Protein AF-A0A830HPV5-F1 (afdb_monomer)

Mean predicted aligned error: 7.39 Å

Nearest PDB structures (foldseek):
  6tci-assembly1_A  TM=8.981E-01  e=1.455E-03  Bacillus cereus ATCC 14579
  4c2c-assembly1_A  TM=7.810E-01  e=5.444E-02  Bacillus subtilis subsp. subtilis str. 168
  4c2h-assembly1_B  TM=7.575E-01  e=6.107E-02  Bacillus subtilis subsp. subtilis str. 168
  3bkv-assembly1_A  TM=5.688E-01  e=6.872E-03  Phikzvirus phiKZ
  4c2g-assembly1_A-2  TM=7.617E-01  e=1.218E-01  Bacillus subtilis subsp. subtilis str. 168

pLDDT: mean 85.54, std 17.36, range [32.53, 98.56]

Foldseek 3Di:
DDPPPPPDPPPAQQPVLLAADDQAKDDAAQFFLNQLSLQVVLVVVVLADDHRQRHCHPSQLSSQLVVCVVLVHPPSRSICHQSNQQSSCVSNVHDHHDPPDRLDPPDPPVQDWDKDWAWDADPNFIFIGIDTDRDLLCQLVRQLNRLRHGQGVNLCVVQPPPDVCSSVSSSVSSVCSSVRSCVRSVVSPD

Structure (mmCIF, N/CA/C/O backbone):
data_AF-A0A830HPV5-F1
#
_entry.id   AF-A0A830HPV5-F1
#
loop_
_atom_site.group_PDB
_atom_site.id
_atom_site.type_symbol
_atom_site.label_atom_id
_atom_site.label_alt_id
_atom_site.label_comp_id
_atom_site.label_asym_id
_atom_site.label_entity_id
_atom_site.label_seq_id
_atom_site.pdbx_PDB_ins_code
_atom_site.Cartn_x
_atom_site.Cartn_y
_atom_site.Cartn_z
_atom_site.occupancy
_atom_site.B_iso_or_equiv
_atom_site.auth_seq_id
_atom_site.auth_comp_id
_atom_site.auth_asym_id
_atom_site.auth_atom_id
_atom_site.pdbx_PDB_model_num
ATOM 1 N N . MET A 1 1 ? -46.091 -8.076 0.796 1.00 39.94 1 MET A N 1
ATOM 2 C CA . MET A 1 1 ? -45.187 -7.014 1.300 1.00 39.94 1 MET A CA 1
ATOM 3 C C . MET A 1 1 ? -43.925 -7.686 1.808 1.00 39.94 1 MET A C 1
ATOM 5 O O . MET A 1 1 ? -43.802 -7.953 2.998 1.00 39.94 1 MET A O 1
ATOM 9 N N . ASP A 1 2 ? -43.003 -7.997 0.908 1.00 32.53 2 ASP A N 1
ATOM 10 C CA . ASP A 1 2 ? -41.829 -8.796 1.243 1.00 32.53 2 ASP A CA 1
ATOM 11 C C . ASP A 1 2 ? -40.671 -7.868 1.596 1.00 32.53 2 ASP A C 1
ATOM 13 O O . ASP A 1 2 ? -40.025 -7.259 0.742 1.00 32.53 2 ASP A O 1
ATOM 17 N N . LYS A 1 3 ? -40.451 -7.702 2.904 1.00 38.91 3 LYS A N 1
ATOM 18 C CA . LYS A 1 3 ? -39.291 -6.992 3.441 1.00 38.91 3 LYS A CA 1
ATOM 19 C C . LYS A 1 3 ? -38.038 -7.794 3.094 1.00 38.91 3 LYS A C 1
ATOM 21 O O . LYS A 1 3 ? -37.673 -8.726 3.804 1.00 38.91 3 LYS A O 1
ATOM 26 N N . VAL A 1 4 ? -37.350 -7.394 2.028 1.00 40.97 4 VAL A N 1
ATOM 27 C CA . VAL A 1 4 ? -35.968 -7.810 1.773 1.00 40.97 4 VAL A CA 1
ATOM 28 C C . VAL A 1 4 ? -35.101 -7.229 2.890 1.00 40.97 4 VAL A C 1
ATOM 30 O O . VAL A 1 4 ? -34.650 -6.084 2.832 1.00 40.97 4 VAL A O 1
ATOM 33 N N . VAL A 1 5 ? -34.886 -8.018 3.942 1.00 40.69 5 VAL A N 1
ATOM 34 C CA . VAL A 1 5 ? -33.854 -7.759 4.945 1.00 40.69 5 VAL A CA 1
ATOM 35 C C . VAL A 1 5 ? -32.513 -7.856 4.223 1.00 40.69 5 VAL A C 1
ATOM 37 O O . VAL A 1 5 ? -32.002 -8.943 3.960 1.00 40.69 5 VAL A O 1
ATOM 40 N N . ARG A 1 6 ? -31.941 -6.701 3.867 1.00 40.88 6 ARG A N 1
ATOM 41 C CA . ARG A 1 6 ? -30.546 -6.600 3.432 1.00 40.88 6 ARG A CA 1
ATOM 42 C C . ARG A 1 6 ? -29.673 -7.017 4.612 1.00 40.88 6 ARG A C 1
ATOM 44 O O . ARG A 1 6 ? -29.384 -6.210 5.492 1.00 40.88 6 ARG A O 1
ATOM 51 N N . ARG A 1 7 ? -29.303 -8.300 4.658 1.00 40.47 7 ARG A N 1
ATOM 52 C CA . ARG A 1 7 ? -28.302 -8.826 5.589 1.00 40.47 7 ARG A CA 1
ATOM 53 C C . ARG A 1 7 ? -27.042 -7.977 5.441 1.00 40.47 7 ARG A C 1
ATOM 55 O O . ARG A 1 7 ? -26.430 -7.956 4.378 1.00 40.47 7 ARG A O 1
ATOM 62 N N . SER A 1 8 ? -26.704 -7.261 6.511 1.00 42.53 8 SER A N 1
ATOM 63 C CA . SER A 1 8 ? -25.406 -6.627 6.708 1.00 42.53 8 SER A CA 1
ATOM 64 C C . SER A 1 8 ? -24.329 -7.652 6.374 1.00 42.53 8 SER A C 1
ATOM 66 O O . SER A 1 8 ? -24.223 -8.678 7.048 1.00 42.53 8 SER A O 1
ATOM 68 N N . SER A 1 9 ? -23.592 -7.421 5.288 1.00 45.25 9 SER A N 1
ATOM 69 C CA . SER A 1 9 ? -22.416 -8.201 4.934 1.00 45.25 9 SER A CA 1
ATOM 70 C C . SER A 1 9 ? -21.497 -8.175 6.148 1.00 45.25 9 SER A C 1
ATOM 72 O O . SER A 1 9 ? -20.948 -7.121 6.476 1.00 45.25 9 SER A O 1
ATOM 74 N N . SER A 1 10 ? -21.375 -9.301 6.855 1.00 44.06 10 SER A N 1
ATOM 75 C CA . SER A 1 10 ? -20.402 -9.439 7.929 1.00 44.06 10 SER A CA 1
ATOM 76 C C . SER A 1 10 ? -19.047 -9.126 7.314 1.00 44.06 10 SER A C 1
ATOM 78 O O . SER A 1 10 ? -18.541 -9.894 6.491 1.00 44.06 10 SER A O 1
ATOM 80 N N . ARG A 1 11 ? -18.497 -7.957 7.636 1.00 58.59 11 ARG A N 1
ATOM 81 C CA . ARG A 1 11 ? -17.151 -7.576 7.230 1.00 58.59 11 ARG A CA 1
ATOM 82 C C . ARG A 1 11 ? -16.234 -8.497 8.006 1.00 58.59 11 ARG A C 1
ATOM 84 O O . ARG A 1 11 ? -15.900 -8.213 9.151 1.00 58.59 11 ARG A O 1
ATOM 91 N N . ARG A 1 12 ? -15.938 -9.662 7.430 1.00 52.09 12 ARG A N 1
ATOM 92 C CA . ARG A 1 12 ? -14.928 -10.543 7.988 1.00 52.09 12 ARG A CA 1
ATOM 93 C C . ARG A 1 12 ? -13.649 -9.704 8.011 1.00 52.09 12 ARG A C 1
ATOM 95 O O . ARG A 1 12 ? -13.310 -9.151 6.958 1.00 52.09 12 ARG A O 1
ATOM 102 N N . PRO A 1 13 ? -13.001 -9.532 9.173 1.00 56.81 13 PRO A N 1
ATOM 103 C CA . PRO A 1 13 ? -11.687 -8.914 9.190 1.00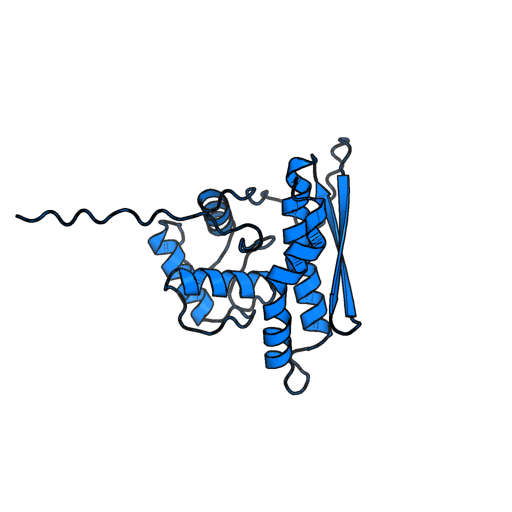 56.81 13 PRO A CA 1
ATOM 104 C C . PRO A 1 13 ? -10.784 -9.679 8.207 1.00 56.81 13 PRO A C 1
ATOM 106 O O . PRO A 1 13 ? -11.006 -10.880 7.998 1.00 56.81 13 PRO A O 1
ATOM 109 N N . PRO A 1 14 ? -9.842 -8.995 7.536 1.00 62.75 14 PRO A N 1
ATOM 110 C CA . PRO A 1 14 ? -8.897 -9.646 6.639 1.00 62.75 14 PRO A CA 1
ATOM 111 C C . PRO A 1 14 ? -8.253 -10.822 7.369 1.00 62.75 14 PRO A C 1
ATOM 113 O O . PRO A 1 14 ? -7.970 -10.716 8.566 1.00 62.75 14 PRO A O 1
ATOM 116 N N . ALA A 1 15 ? -8.064 -11.943 6.670 1.00 62.03 15 ALA A N 1
ATOM 117 C CA . ALA A 1 15 ? -7.340 -13.058 7.262 1.00 62.03 15 ALA A CA 1
ATOM 118 C C . ALA A 1 15 ? -5.921 -12.604 7.640 1.00 62.03 15 ALA A C 1
ATOM 120 O O . ALA A 1 15 ? -5.405 -11.610 7.115 1.00 62.03 15 ALA A O 1
ATOM 121 N N . ASP A 1 16 ? -5.285 -13.321 8.561 1.00 56.81 16 ASP A N 1
ATOM 122 C CA . ASP A 1 16 ? -3.909 -13.036 8.945 1.00 56.81 16 ASP A CA 1
ATOM 123 C C . ASP A 1 16 ? -2.986 -12.976 7.718 1.00 56.81 16 ASP A C 1
ATOM 125 O O . ASP A 1 16 ? -2.948 -13.893 6.905 1.00 56.81 16 ASP A O 1
ATOM 129 N N . GLY A 1 17 ? -2.276 -11.854 7.558 1.00 60.09 17 GLY A N 1
ATOM 130 C CA . GLY A 1 17 ? -1.429 -11.575 6.390 1.00 60.09 17 GLY A CA 1
ATOM 131 C C . GLY A 1 17 ? -2.122 -10.867 5.213 1.00 60.09 17 GLY A C 1
ATOM 132 O O . GLY A 1 17 ? -1.434 -10.342 4.343 1.00 60.09 17 GLY A O 1
ATOM 133 N N . GLU A 1 18 ? -3.455 -10.758 5.189 1.00 72.25 18 GLU A N 1
ATOM 134 C CA . GLU A 1 18 ? -4.202 -10.020 4.147 1.00 72.25 18 GLU A CA 1
ATOM 135 C C . GLU A 1 18 ? -4.478 -8.548 4.503 1.00 72.25 18 GLU A C 1
ATOM 137 O O . GLU A 1 18 ? -5.039 -7.791 3.696 1.00 72.25 18 GLU A O 1
ATOM 142 N N . ALA A 1 19 ? -4.148 -8.154 5.734 1.00 83.94 19 ALA A N 1
ATOM 143 C CA . ALA A 1 19 ? -4.320 -6.798 6.228 1.00 83.94 19 ALA A CA 1
ATOM 144 C C . ALA A 1 19 ? -3.317 -5.842 5.573 1.00 83.94 19 ALA A C 1
ATOM 146 O O . ALA A 1 19 ? -2.133 -6.151 5.460 1.00 83.94 19 ALA A O 1
ATOM 147 N N . CYS A 1 20 ? -3.791 -4.657 5.188 1.00 90.62 20 CYS A N 1
ATOM 148 C CA . CYS A 1 20 ? -2.928 -3.585 4.708 1.00 90.62 20 CYS A CA 1
ATOM 149 C C . CYS A 1 20 ? -2.444 -2.733 5.872 1.00 90.62 20 CYS A C 1
ATOM 151 O O . CYS A 1 20 ? -3.228 -2.354 6.745 1.00 90.62 20 CYS A O 1
ATOM 153 N N . TYR A 1 21 ? -1.169 -2.370 5.842 1.00 90.38 21 TYR A N 1
ATOM 154 C CA . TYR A 1 21 ? -0.571 -1.469 6.815 1.00 90.38 21 TYR A CA 1
ATOM 155 C C . TYR A 1 21 ? -0.363 -0.111 6.152 1.00 90.38 21 TYR A C 1
ATOM 157 O O . TYR A 1 21 ? 0.209 -0.010 5.070 1.00 90.38 21 TYR A O 1
ATOM 165 N N . PHE A 1 22 ? -0.852 0.954 6.778 1.00 93.12 22 PHE A N 1
ATOM 166 C CA . PHE A 1 22 ? -0.740 2.307 6.236 1.00 93.12 22 PHE A CA 1
ATOM 167 C C . PHE A 1 22 ? 0.097 3.148 7.200 1.00 93.12 22 PHE A C 1
ATOM 169 O O . PHE A 1 22 ? -0.487 3.806 8.064 1.00 93.12 22 PHE A O 1
ATOM 176 N N . PRO A 1 23 ? 1.442 3.115 7.105 1.00 88.75 23 PRO A N 1
ATOM 177 C CA . PRO A 1 23 ? 2.326 3.868 8.002 1.00 88.75 23 PRO A CA 1
ATOM 178 C C . PRO A 1 23 ? 2.318 5.376 7.717 1.00 88.75 23 PRO A C 1
ATOM 180 O O . PRO A 1 23 ? 2.595 6.186 8.602 1.00 88.75 23 PRO A O 1
ATOM 183 N N . ARG A 1 24 ? 1.943 5.767 6.498 1.00 92.44 24 ARG A N 1
ATOM 184 C CA . ARG A 1 24 ? 1.929 7.145 6.001 1.00 92.44 24 ARG A CA 1
ATOM 185 C C . ARG A 1 24 ? 0.602 7.472 5.326 1.00 92.44 24 ARG A C 1
ATOM 187 O O . ARG A 1 24 ? -0.193 6.578 5.037 1.00 92.44 24 ARG A O 1
ATOM 194 N N . ASP A 1 25 ? 0.397 8.752 5.057 1.00 95.31 25 ASP A N 1
ATOM 195 C CA . ASP A 1 25 ? -0.729 9.207 4.253 1.00 95.31 25 ASP A CA 1
ATOM 196 C C . ASP A 1 25 ? -0.475 8.903 2.772 1.00 95.31 25 ASP A C 1
ATOM 198 O O . ASP A 1 25 ? 0.656 9.016 2.291 1.00 95.31 25 ASP A O 1
ATOM 202 N N . LEU A 1 26 ? -1.529 8.499 2.058 1.00 97.81 26 LEU A N 1
ATOM 203 C CA . LEU A 1 26 ? -1.464 8.194 0.628 1.00 97.81 26 LEU A CA 1
ATOM 204 C C . LEU A 1 26 ? -2.363 9.141 -0.157 1.00 97.81 26 LEU A C 1
ATOM 206 O O . LEU A 1 26 ? -3.548 9.294 0.140 1.00 97.81 26 LEU A O 1
ATOM 210 N N . SER A 1 27 ? -1.791 9.743 -1.187 1.00 98.06 27 SER A N 1
ATOM 211 C CA . SER A 1 27 ? -2.461 10.617 -2.142 1.00 98.06 27 SER A CA 1
ATOM 212 C C . SER A 1 27 ? -1.902 10.359 -3.540 1.00 98.06 27 SER A C 1
ATOM 214 O O . SER A 1 27 ? -0.993 9.541 -3.726 1.00 98.06 27 SER A O 1
ATOM 216 N N . ARG A 1 28 ? -2.456 11.046 -4.541 1.00 97.88 28 ARG A N 1
ATOM 217 C CA . ARG A 1 28 ? -2.000 10.951 -5.927 1.00 97.88 28 ARG A CA 1
ATOM 218 C C . ARG A 1 28 ? -0.479 11.131 -6.040 1.00 97.88 28 ARG A C 1
ATOM 220 O O . ARG A 1 28 ? 0.088 12.064 -5.482 1.00 97.88 28 ARG A O 1
ATOM 227 N N . GLY A 1 29 ? 0.165 10.237 -6.785 1.00 96.69 29 GLY A N 1
ATOM 228 C CA . GLY A 1 29 ? 1.619 10.191 -6.957 1.00 96.69 29 GLY A CA 1
ATOM 229 C C . GLY A 1 29 ? 2.344 9.287 -5.959 1.00 96.69 29 GLY A C 1
ATOM 230 O O . GLY A 1 29 ? 3.489 8.921 -6.213 1.00 96.69 29 GLY A O 1
ATOM 231 N N . ALA A 1 30 ? 1.695 8.864 -4.867 1.00 96.62 30 ALA A N 1
ATOM 232 C CA . ALA A 1 30 ? 2.271 7.868 -3.970 1.00 96.62 30 ALA A CA 1
ATOM 233 C C . ALA A 1 30 ? 2.508 6.538 -4.703 1.00 96.62 30 ALA A C 1
ATOM 235 O O . ALA A 1 30 ? 1.706 6.120 -5.539 1.00 96.62 30 ALA A O 1
ATOM 236 N N . PHE A 1 31 ? 3.583 5.844 -4.347 1.00 94.12 31 PHE A N 1
ATOM 237 C CA . PHE A 1 31 ? 3.872 4.498 -4.828 1.00 94.12 31 PHE A CA 1
ATOM 238 C C . PHE A 1 31 ? 4.388 3.620 -3.686 1.00 94.12 31 PHE A C 1
ATOM 240 O O . PHE A 1 31 ? 4.899 4.156 -2.700 1.00 94.12 31 PHE A O 1
ATOM 247 N N . GLY A 1 32 ? 4.218 2.304 -3.792 1.00 94.00 32 GLY A N 1
ATOM 248 C CA . GLY A 1 32 ? 4.703 1.342 -2.803 1.00 94.00 32 GLY A CA 1
ATOM 249 C C . GLY A 1 32 ? 3.758 0.168 -2.537 1.00 94.00 32 GLY A C 1
ATOM 250 O O . GLY A 1 32 ? 2.635 0.095 -3.045 1.00 94.00 32 GLY A O 1
ATOM 251 N N . GLY A 1 33 ? 4.205 -0.743 -1.674 1.00 93.88 33 GLY A N 1
ATOM 252 C CA . GLY A 1 33 ? 3.438 -1.901 -1.210 1.00 93.88 33 GLY A CA 1
ATOM 253 C C . GLY A 1 33 ? 2.179 -1.523 -0.423 1.00 93.88 33 GLY A C 1
ATOM 254 O O . GLY A 1 33 ? 1.170 -2.220 -0.512 1.00 93.88 33 GLY A O 1
ATOM 255 N N . ASP A 1 34 ? 2.187 -0.382 0.275 1.00 95.19 34 ASP A N 1
ATOM 256 C CA . ASP A 1 34 ? 1.000 0.178 0.937 1.00 95.19 34 ASP A CA 1
ATOM 257 C C . ASP A 1 34 ? -0.082 0.583 -0.076 1.00 95.19 34 ASP A C 1
ATOM 259 O O . ASP A 1 34 ? -1.256 0.244 0.090 1.00 95.19 34 ASP A O 1
ATOM 263 N N . VAL A 1 35 ? 0.312 1.226 -1.177 1.00 97.00 35 VAL A N 1
ATOM 264 C CA . VAL A 1 35 ? -0.578 1.552 -2.299 1.00 97.00 35 VAL A CA 1
ATOM 265 C C . VAL A 1 35 ? -1.080 0.284 -2.990 1.00 97.00 35 VAL A C 1
ATOM 267 O O . VAL A 1 35 ? -2.273 0.174 -3.276 1.00 97.00 35 VAL A O 1
ATOM 270 N N . PHE A 1 36 ? -0.204 -0.691 -3.237 1.00 95.81 36 PHE A N 1
ATOM 271 C CA . PHE A 1 36 ? -0.582 -1.965 -3.856 1.00 95.81 36 PHE A CA 1
ATOM 272 C C . PHE A 1 36 ? -1.622 -2.713 -3.015 1.00 95.81 36 PHE A C 1
ATOM 274 O O . PHE A 1 36 ? -2.653 -3.157 -3.533 1.00 95.81 36 PHE A O 1
ATOM 281 N N . CYS A 1 37 ? -1.411 -2.773 -1.698 1.00 95.38 37 CYS A N 1
ATOM 282 C CA . CYS A 1 37 ? -2.369 -3.378 -0.784 1.00 95.38 37 CYS A CA 1
ATOM 283 C C . CYS A 1 37 ? -3.692 -2.597 -0.748 1.00 95.38 37 CYS A C 1
ATOM 285 O O . CYS A 1 37 ? -4.767 -3.199 -0.855 1.00 95.38 37 CYS A O 1
ATOM 287 N N . LEU A 1 38 ? -3.640 -1.258 -0.687 1.00 96.44 38 LEU A N 1
ATOM 288 C CA . LEU A 1 38 ? -4.832 -0.406 -0.765 1.00 96.44 38 LEU A CA 1
ATOM 289 C C . LEU A 1 38 ? -5.649 -0.706 -2.028 1.00 96.44 38 LEU A C 1
ATOM 291 O O . LEU A 1 38 ? -6.867 -0.854 -1.953 1.00 96.44 38 LEU A O 1
ATOM 295 N N . GLN A 1 39 ? -5.002 -0.833 -3.184 1.00 97.25 39 GLN A N 1
ATOM 296 C CA . GLN A 1 39 ? -5.676 -1.134 -4.447 1.00 97.25 39 GLN A CA 1
ATOM 297 C C . GLN A 1 39 ? -6.341 -2.514 -4.431 1.00 97.25 39 GLN A C 1
ATOM 299 O O . GLN A 1 39 ? -7.485 -2.642 -4.874 1.00 97.25 39 GLN A O 1
ATOM 304 N N . HIS A 1 40 ? -5.684 -3.533 -3.868 1.00 95.00 40 HIS A N 1
ATOM 305 C CA . HIS A 1 40 ? -6.308 -4.840 -3.642 1.00 95.00 40 HIS A CA 1
ATOM 306 C C . HIS A 1 40 ? -7.549 -4.730 -2.751 1.00 95.00 40 HIS A C 1
ATOM 308 O O . HIS A 1 40 ? -8.603 -5.275 -3.088 1.00 95.00 40 HIS A O 1
ATOM 314 N N . PHE A 1 41 ? -7.450 -3.995 -1.642 1.00 94.56 41 PHE A N 1
ATOM 315 C CA . PHE A 1 41 ? -8.579 -3.740 -0.755 1.00 94.56 41 PHE A CA 1
ATOM 316 C C . PHE A 1 41 ? -9.731 -3.039 -1.492 1.00 94.56 41 PHE A C 1
ATOM 318 O O . PHE A 1 41 ? -10.855 -3.542 -1.486 1.00 94.56 41 PHE A O 1
ATOM 325 N N . LEU A 1 42 ? -9.466 -1.931 -2.186 1.00 95.62 42 LEU A N 1
ATOM 326 C CA . LEU A 1 42 ? -10.476 -1.166 -2.923 1.00 95.62 42 LEU A CA 1
ATOM 327 C C . LEU A 1 42 ? -11.131 -1.994 -4.033 1.00 95.62 42 LEU A C 1
ATOM 329 O O . LEU A 1 42 ? -12.334 -1.859 -4.272 1.00 95.62 42 LEU A O 1
ATOM 333 N N . LYS A 1 43 ? -10.375 -2.883 -4.683 1.00 95.00 43 LYS A N 1
ATOM 334 C CA . LYS A 1 43 ? -10.911 -3.828 -5.666 1.00 95.00 43 LYS A CA 1
ATOM 335 C C . LYS A 1 43 ? -11.882 -4.816 -5.025 1.00 95.00 43 LYS A C 1
ATOM 337 O O . LYS A 1 43 ? -12.994 -4.971 -5.524 1.00 95.00 43 LYS A O 1
ATOM 342 N N . ARG A 1 44 ? -11.528 -5.404 -3.874 1.00 92.19 44 ARG A N 1
ATOM 343 C CA . ARG A 1 44 ? -12.437 -6.277 -3.100 1.00 92.19 44 ARG A CA 1
ATOM 344 C C . ARG A 1 44 ? -13.699 -5.545 -2.633 1.00 92.19 44 ARG A C 1
ATOM 346 O O . ARG A 1 44 ? -14.764 -6.147 -2.582 1.00 92.19 44 ARG A O 1
ATOM 353 N N . GLN A 1 45 ? -13.602 -4.247 -2.344 1.00 90.69 45 GLN A N 1
ATOM 354 C CA . GLN A 1 45 ? -14.755 -3.402 -2.000 1.00 90.69 45 GLN A CA 1
ATOM 355 C C . GLN A 1 45 ? -15.609 -2.989 -3.221 1.00 90.69 45 GLN A C 1
ATOM 357 O O . GLN A 1 45 ? -16.596 -2.261 -3.073 1.00 90.69 45 GLN A O 1
ATOM 362 N N . GLY A 1 46 ? -15.241 -3.377 -4.448 1.00 92.75 46 GLY A N 1
ATOM 363 C CA . GLY A 1 46 ? -15.917 -2.928 -5.674 1.00 92.75 46 GLY A CA 1
ATOM 364 C C . GLY A 1 46 ? -15.809 -1.411 -5.901 1.00 92.75 46 GLY A C 1
ATOM 365 O O . GLY A 1 46 ? -16.722 -0.774 -6.447 1.00 92.75 46 GLY A O 1
ATOM 366 N N . ALA A 1 47 ? -14.739 -0.798 -5.390 1.00 94.62 47 ALA A N 1
ATOM 367 C CA . ALA A 1 47 ? -14.429 0.615 -5.575 1.00 94.62 47 ALA A CA 1
ATOM 368 C C . ALA A 1 47 ? -13.413 0.846 -6.704 1.00 94.62 47 ALA A C 1
ATOM 370 O O . ALA A 1 47 ? -13.476 1.890 -7.347 1.00 94.62 47 ALA A O 1
ATOM 371 N N . LEU A 1 48 ? -12.544 -0.132 -6.981 1.00 96.25 48 LEU A N 1
ATOM 372 C CA . LEU A 1 48 ? -11.515 -0.072 -8.020 1.00 96.25 48 LEU A CA 1
ATOM 373 C C . LEU A 1 48 ? -11.660 -1.232 -9.016 1.00 96.25 48 LEU A C 1
ATOM 375 O O . LEU A 1 48 ? -11.742 -2.386 -8.609 1.00 96.25 48 LEU A O 1
ATOM 379 N N . ASN A 1 49 ? -11.620 -0.931 -10.316 1.00 94.69 49 ASN A N 1
ATOM 380 C CA . ASN A 1 49 ? -11.728 -1.934 -11.387 1.00 94.69 49 ASN A CA 1
ATOM 381 C C . ASN A 1 49 ? -10.389 -2.235 -12.084 1.00 94.69 49 ASN A C 1
ATOM 383 O O . ASN A 1 49 ? -10.346 -3.017 -13.028 1.00 94.69 49 ASN A O 1
ATOM 387 N N . GLU A 1 50 ? -9.287 -1.642 -11.627 1.00 92.44 50 GLU A N 1
ATOM 388 C CA . GLU A 1 50 ? -7.962 -1.852 -12.214 1.00 92.44 50 GLU A CA 1
ATOM 389 C C . GLU A 1 50 ? -7.202 -3.006 -11.559 1.00 92.44 50 GLU A C 1
ATOM 391 O O . GLU A 1 50 ? -7.583 -3.526 -10.504 1.00 92.44 50 GLU A O 1
ATOM 396 N N . ALA A 1 51 ? -6.136 -3.459 -12.215 1.00 92.81 51 ALA A N 1
ATOM 397 C CA . ALA A 1 51 ? -5.148 -4.307 -11.566 1.00 92.81 51 ALA A CA 1
ATOM 398 C C . ALA A 1 51 ? -4.311 -3.446 -10.602 1.00 92.81 51 ALA A C 1
ATOM 400 O O . ALA A 1 51 ? -3.870 -2.368 -11.008 1.00 92.81 51 ALA A O 1
ATOM 401 N N . PRO A 1 52 ? -4.083 -3.894 -9.356 1.00 95.19 52 PRO A N 1
ATOM 402 C CA . PRO A 1 52 ? -3.154 -3.239 -8.444 1.00 95.19 52 PRO A CA 1
ATOM 403 C C . PRO A 1 52 ? -1.784 -3.079 -9.101 1.00 95.19 52 PRO A C 1
ATOM 405 O O . PRO A 1 52 ? -1.226 -4.027 -9.650 1.00 95.19 52 PRO A O 1
ATOM 408 N N . SER A 1 53 ? -1.281 -1.851 -9.099 1.00 94.12 53 SER A N 1
ATOM 409 C CA . SER A 1 53 ? -0.018 -1.470 -9.728 1.00 94.12 53 SER A CA 1
ATOM 410 C C . SER A 1 53 ? 1.036 -1.055 -8.711 1.00 94.12 53 SER A C 1
ATOM 412 O O . SER A 1 53 ? 2.210 -1.007 -9.057 1.00 94.12 53 SER A O 1
ATOM 414 N N . GLY A 1 54 ? 0.620 -0.719 -7.487 1.00 94.19 54 GLY A N 1
ATOM 415 C CA . GLY A 1 54 ? 1.483 -0.067 -6.510 1.00 94.19 54 GLY A CA 1
ATOM 416 C C . GLY A 1 54 ? 1.657 1.428 -6.764 1.00 94.19 54 GLY A C 1
ATOM 417 O O . GLY A 1 54 ? 2.411 2.054 -6.037 1.00 94.19 54 GLY A O 1
ATOM 418 N N . TYR A 1 55 ? 0.952 2.017 -7.741 1.00 96.06 55 TYR A N 1
ATOM 419 C CA . TYR A 1 55 ? 0.963 3.455 -8.027 1.00 96.06 55 TYR A CA 1
ATOM 420 C C . TYR A 1 55 ? -0.410 4.096 -7.798 1.00 96.06 55 TYR A C 1
ATOM 422 O O . TYR A 1 55 ? -1.436 3.644 -8.317 1.00 96.06 55 TYR A O 1
ATOM 430 N N . PHE A 1 56 ? -0.435 5.189 -7.042 1.00 98.00 56 PHE A N 1
ATOM 431 C CA . PHE A 1 56 ? -1.638 5.918 -6.672 1.00 98.00 56 PHE A CA 1
ATOM 432 C C . PHE A 1 56 ? -1.947 6.970 -7.744 1.00 98.00 56 PHE A C 1
ATOM 434 O O . PHE A 1 56 ? -1.573 8.136 -7.637 1.00 98.00 56 PHE A O 1
ATOM 441 N N . GLY A 1 57 ? -2.635 6.546 -8.804 1.00 97.81 57 GLY A N 1
ATOM 442 C CA . GLY A 1 57 ? -3.143 7.436 -9.849 1.00 97.81 57 GLY A CA 1
ATOM 443 C C . GLY A 1 57 ? -4.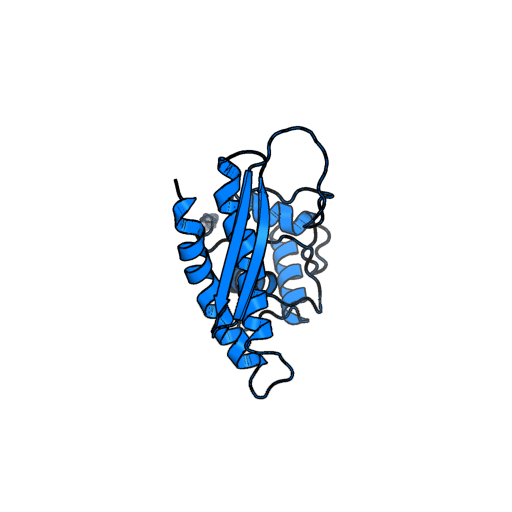572 7.929 -9.598 1.00 97.81 57 GLY A C 1
ATOM 444 O O . GLY A 1 57 ? -5.183 7.654 -8.565 1.00 97.81 57 GLY A O 1
ATOM 445 N N . GLU A 1 58 ? -5.144 8.598 -10.602 1.00 98.12 58 GLU A N 1
ATOM 446 C CA . GLU A 1 58 ? -6.511 9.146 -10.564 1.00 98.12 58 GLU A CA 1
ATOM 447 C C . GLU A 1 58 ? -7.585 8.124 -10.191 1.00 98.12 58 GLU A C 1
ATOM 449 O O . GLU A 1 58 ? -8.504 8.408 -9.426 1.00 98.12 58 GLU A O 1
ATOM 454 N N . LYS A 1 59 ? -7.490 6.920 -10.753 1.00 98.25 59 LYS A N 1
ATOM 455 C CA . LYS A 1 59 ? -8.486 5.874 -10.521 1.00 98.25 59 LYS A CA 1
ATOM 456 C C . LYS A 1 59 ? -8.413 5.337 -9.094 1.00 98.25 59 LYS A C 1
ATOM 458 O O . LYS A 1 59 ? -9.452 5.018 -8.525 1.00 98.25 59 LYS A O 1
ATOM 463 N N . THR A 1 60 ? -7.219 5.299 -8.498 1.00 98.50 60 THR A N 1
ATOM 464 C CA . THR A 1 60 ? -7.044 4.985 -7.075 1.00 98.50 60 THR A CA 1
ATOM 465 C C . THR A 1 60 ? -7.651 6.084 -6.204 1.00 98.50 60 THR A C 1
ATOM 467 O O . THR A 1 60 ? -8.401 5.764 -5.291 1.00 98.50 60 THR A O 1
ATOM 470 N N . GLU A 1 61 ? -7.419 7.360 -6.524 1.00 98.56 61 GLU A N 1
ATOM 471 C CA . GLU A 1 61 ? -8.002 8.503 -5.799 1.00 98.56 61 GLU A CA 1
ATOM 472 C C . GLU A 1 61 ? -9.533 8.461 -5.791 1.00 98.56 61 GLU A C 1
ATOM 474 O O . GLU A 1 61 ? -10.144 8.435 -4.723 1.00 98.56 61 GLU A O 1
ATOM 479 N N . LYS A 1 62 ? -10.155 8.317 -6.968 1.00 98.50 62 LYS A N 1
ATOM 480 C CA . LYS A 1 62 ? -11.615 8.168 -7.104 1.00 98.50 62 LYS A CA 1
ATOM 481 C C . LYS A 1 62 ? -12.149 6.940 -6.360 1.00 98.50 62 LYS A C 1
ATOM 483 O O . LYS A 1 62 ? -13.250 6.963 -5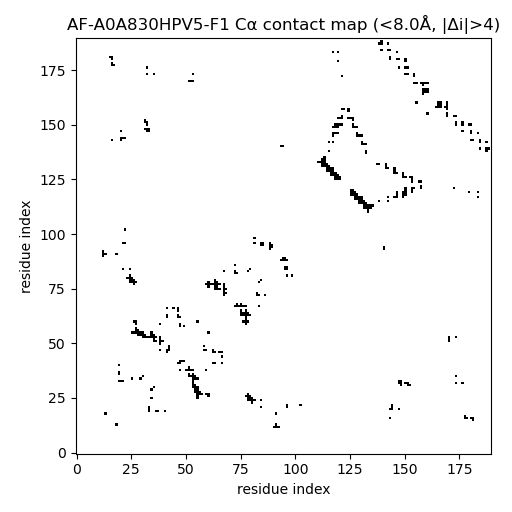.810 1.00 98.50 62 LYS A O 1
ATOM 488 N N . ALA A 1 63 ? -11.386 5.847 -6.330 1.00 98.31 63 ALA A N 1
ATOM 489 C CA . ALA A 1 63 ? -11.764 4.652 -5.583 1.00 98.31 63 ALA A CA 1
ATOM 490 C C . ALA A 1 63 ? -11.693 4.871 -4.061 1.00 98.31 63 ALA A C 1
ATOM 492 O O . ALA A 1 63 ? -12.586 4.405 -3.349 1.00 98.31 63 ALA A O 1
ATOM 493 N N . VAL A 1 64 ? -10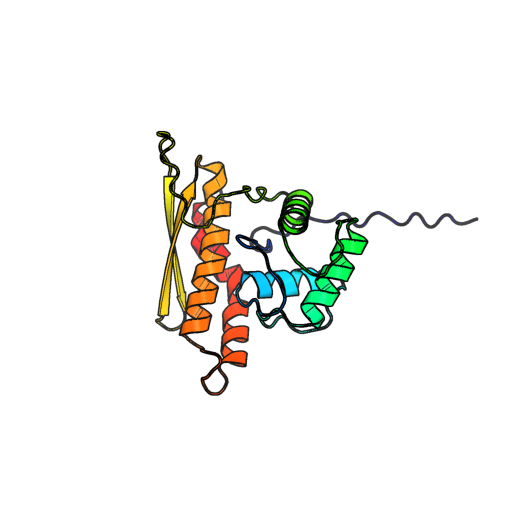.681 5.594 -3.565 1.00 98.31 64 VAL A N 1
ATOM 494 C CA . VAL A 1 64 ? -10.582 5.992 -2.151 1.00 98.31 64 VAL A CA 1
ATOM 495 C C . VAL A 1 64 ? -11.737 6.909 -1.779 1.00 98.31 64 VAL A C 1
ATOM 497 O O . VAL A 1 64 ? -12.392 6.649 -0.777 1.00 98.31 64 VAL A O 1
ATOM 500 N N . GLU A 1 65 ? -12.045 7.909 -2.601 1.00 98.50 65 GLU A N 1
ATOM 501 C CA . GLU A 1 65 ? -13.172 8.823 -2.389 1.00 98.50 65 GLU A CA 1
ATOM 502 C C . GLU A 1 65 ? -14.494 8.052 -2.270 1.00 98.50 65 GLU A C 1
ATOM 504 O O . GLU A 1 65 ? -15.224 8.177 -1.286 1.00 98.50 65 GLU A O 1
ATOM 509 N N . LYS A 1 66 ? -14.758 7.145 -3.218 1.00 98.00 66 LYS A N 1
ATOM 510 C CA . LYS A 1 66 ? -15.946 6.283 -3.206 1.00 98.00 66 LYS A CA 1
ATOM 511 C C . LYS A 1 66 ? -16.015 5.399 -1.960 1.00 98.00 66 LYS A C 1
ATOM 513 O O . LYS A 1 66 ? -17.098 5.190 -1.409 1.00 98.00 66 LYS A O 1
ATOM 518 N N . TRP A 1 67 ? -14.886 4.835 -1.532 1.00 97.12 67 TRP A N 1
ATOM 519 C CA . TRP A 1 67 ? -14.812 4.056 -0.297 1.00 97.12 67 TRP A CA 1
ATOM 520 C C . TRP A 1 67 ? -15.063 4.933 0.939 1.00 97.12 67 TRP A C 1
ATOM 522 O O . TRP A 1 67 ? -15.860 4.545 1.790 1.00 97.12 67 TRP A O 1
ATOM 532 N N . GLN A 1 68 ? -14.480 6.133 1.003 1.00 98.00 68 GLN A N 1
ATOM 533 C CA . GLN A 1 68 ? -14.700 7.098 2.081 1.00 98.00 68 GLN A CA 1
ATOM 534 C C . GLN A 1 68 ? -16.176 7.461 2.220 1.00 98.00 68 GLN A C 1
ATOM 536 O O . GLN A 1 68 ? -16.721 7.358 3.319 1.00 98.00 68 GLN A O 1
ATOM 541 N N . SER A 1 69 ? -16.848 7.784 1.112 1.00 97.62 69 SER A N 1
ATOM 542 C CA . SER A 1 69 ? -18.275 8.119 1.129 1.00 97.62 69 SER A CA 1
ATOM 543 C C . SER A 1 69 ? -19.137 6.952 1.611 1.00 97.62 69 SER A C 1
ATOM 545 O O . SER A 1 69 ? -20.056 7.147 2.403 1.00 97.62 69 SER A O 1
ATOM 547 N N . ARG A 1 70 ? -18.817 5.717 1.196 1.00 96.19 70 ARG A N 1
ATOM 548 C CA . ARG A 1 70 ? -19.511 4.500 1.660 1.00 96.19 70 ARG A CA 1
ATOM 549 C C . ARG A 1 70 ? -19.300 4.228 3.150 1.00 96.19 70 ARG A C 1
ATOM 551 O O . ARG A 1 70 ? -20.195 3.699 3.802 1.00 96.19 70 ARG A O 1
ATOM 558 N N . GLU A 1 71 ? -18.132 4.572 3.681 1.00 94.56 71 GLU A N 1
ATOM 559 C CA . GLU A 1 71 ? -17.797 4.405 5.097 1.00 94.56 71 GLU A CA 1
ATOM 560 C C . GLU A 1 71 ? -18.243 5.568 5.991 1.00 94.56 71 GLU A C 1
ATOM 562 O O . GLU A 1 71 ? -18.126 5.463 7.215 1.00 94.56 71 GLU A O 1
ATOM 567 N N . GLY A 1 72 ? -18.749 6.659 5.407 1.00 96.00 72 GLY A N 1
ATOM 568 C CA . GLY A 1 72 ? -19.073 7.887 6.132 1.00 96.00 72 GLY A CA 1
ATOM 569 C C . GLY A 1 72 ? -17.833 8.622 6.653 1.00 96.00 72 GLY A C 1
ATOM 570 O O . GLY A 1 72 ? -17.890 9.255 7.705 1.00 96.00 72 GLY A O 1
ATOM 571 N N . ILE A 1 73 ? -16.695 8.500 5.963 1.00 96.88 73 ILE A N 1
ATOM 572 C CA . ILE A 1 73 ? -15.454 9.206 6.297 1.00 96.88 73 ILE A CA 1
ATOM 573 C C . ILE A 1 73 ? -15.496 10.607 5.678 1.00 96.88 73 ILE A C 1
ATOM 575 O O . ILE A 1 73 ? -15.673 10.752 4.466 1.00 96.88 73 ILE A O 1
ATOM 579 N N . LEU A 1 74 ? -15.284 11.632 6.507 1.00 95.69 74 LEU A N 1
ATOM 580 C CA . LEU A 1 74 ? -15.173 13.024 6.076 1.00 95.69 74 LEU A CA 1
ATOM 581 C C . LEU A 1 74 ? -13.754 13.576 6.332 1.00 95.69 74 LEU A C 1
ATOM 583 O O . LEU A 1 74 ? -13.182 13.295 7.391 1.00 95.69 74 LEU A O 1
ATOM 587 N N . PRO A 1 75 ? -13.198 14.377 5.403 1.00 95.56 75 PRO A N 1
ATOM 588 C CA . PRO A 1 75 ? -13.711 14.601 4.049 1.00 95.56 75 PRO A CA 1
ATOM 589 C C . PRO A 1 75 ? -13.585 13.334 3.179 1.00 95.56 75 PRO A C 1
ATOM 591 O O . PRO A 1 75 ? -12.633 12.570 3.316 1.00 95.56 75 PRO A O 1
ATOM 594 N N . SER A 1 76 ? -14.543 13.122 2.272 1.00 96.88 76 SER A N 1
ATOM 595 C CA . SER A 1 76 ? -14.408 12.143 1.185 1.00 96.88 76 SER A CA 1
ATOM 596 C C . SER A 1 76 ? -13.681 12.820 0.023 1.00 96.88 76 SER A C 1
ATOM 598 O O . SER A 1 76 ? -14.323 13.342 -0.876 1.00 96.88 76 SER A O 1
ATOM 600 N N . ASN A 1 77 ? -12.356 12.920 0.102 1.00 97.81 77 ASN A N 1
ATOM 601 C CA . ASN A 1 77 ? -11.529 13.680 -0.845 1.00 97.81 77 ASN A CA 1
ATOM 602 C C . ASN A 1 77 ? -10.520 12.814 -1.615 1.00 97.81 77 ASN A C 1
ATOM 604 O O . ASN A 1 77 ? -9.621 13.350 -2.253 1.00 97.81 77 ASN A O 1
ATOM 608 N N . GLY A 1 78 ? -10.605 11.487 -1.502 1.00 97.94 78 GLY A N 1
ATOM 609 C CA . GLY A 1 78 ? -9.693 10.575 -2.192 1.00 97.94 78 GLY A CA 1
ATOM 610 C C . GLY A 1 78 ? -8.303 10.455 -1.562 1.00 97.94 78 GLY A C 1
ATOM 611 O O . GLY A 1 78 ? -7.478 9.695 -2.066 1.00 97.94 78 GLY A O 1
ATOM 612 N N . ILE A 1 79 ? -8.041 11.134 -0.439 1.00 98.19 79 ILE A N 1
ATOM 613 C CA . ILE A 1 79 ? -6.763 11.072 0.282 1.00 98.19 79 ILE A CA 1
ATOM 614 C C . ILE A 1 79 ? -6.878 10.096 1.455 1.00 98.19 79 ILE A C 1
ATOM 616 O O . ILE A 1 79 ? -7.691 10.281 2.364 1.00 98.19 79 ILE A O 1
ATOM 620 N N . LEU A 1 80 ? -6.014 9.081 1.497 1.00 97.00 80 LEU A N 1
ATOM 621 C CA . LEU A 1 80 ? -5.933 8.136 2.611 1.00 97.00 80 LEU A CA 1
ATOM 622 C C . LEU A 1 80 ? -5.119 8.726 3.781 1.00 97.00 80 LEU A C 1
ATOM 624 O O . LEU A 1 80 ? -4.046 8.234 4.120 1.00 97.00 80 LEU A O 1
ATOM 628 N N . ALA A 1 81 ? -5.633 9.795 4.387 1.00 95.25 81 ALA A N 1
ATOM 629 C CA . ALA A 1 81 ? -5.027 10.454 5.544 1.00 95.25 81 ALA A CA 1
ATOM 630 C C . ALA A 1 81 ? -5.438 9.803 6.880 1.00 95.25 81 ALA A C 1
ATOM 632 O O . ALA A 1 81 ? -6.157 8.796 6.911 1.00 95.25 81 ALA A O 1
ATOM 633 N N . TRP A 1 82 ? -5.033 10.419 7.995 1.00 93.25 82 TRP A N 1
ATOM 634 C CA . TRP A 1 82 ? -5.340 10.019 9.375 1.00 93.25 82 TRP A CA 1
ATOM 635 C C . TRP A 1 82 ? -6.738 9.412 9.592 1.00 93.25 82 TRP A C 1
ATOM 637 O O . TRP A 1 82 ? -6.849 8.268 10.035 1.00 93.25 82 TRP A O 1
ATOM 647 N N . THR A 1 83 ? -7.813 10.140 9.270 1.00 94.56 83 THR A N 1
ATOM 648 C CA . THR A 1 83 ? -9.195 9.685 9.518 1.00 94.56 83 THR A CA 1
ATOM 649 C C . THR A 1 83 ? -9.518 8.406 8.748 1.00 94.56 83 THR A C 1
ATOM 651 O O . THR A 1 83 ? -10.153 7.496 9.282 1.00 94.56 83 THR A O 1
ATOM 654 N N . SER A 1 84 ? -9.027 8.301 7.511 1.00 96.06 84 SER A N 1
ATOM 655 C CA . SER A 1 84 ? -9.205 7.118 6.669 1.00 96.06 84 SER A CA 1
ATOM 656 C C . SER A 1 84 ? -8.435 5.919 7.206 1.00 96.06 84 SER A C 1
ATOM 658 O O . SER A 1 84 ? -8.999 4.837 7.352 1.00 96.06 84 SER A O 1
ATOM 660 N N . ARG A 1 85 ? -7.162 6.115 7.559 1.00 94.88 85 ARG A N 1
ATOM 661 C CA . ARG A 1 85 ? -6.295 5.065 8.107 1.00 94.88 85 ARG A CA 1
ATOM 662 C C . ARG A 1 85 ? -6.827 4.537 9.440 1.00 94.88 85 ARG A C 1
ATOM 664 O O . ARG A 1 85 ? -6.922 3.328 9.622 1.00 94.88 85 ARG A O 1
ATOM 671 N N . THR A 1 86 ? -7.261 5.434 10.323 1.00 93.38 86 THR A N 1
ATOM 672 C CA . THR A 1 86 ? -7.905 5.104 11.605 1.00 93.38 86 THR A CA 1
ATOM 673 C C . THR A 1 86 ? -9.204 4.329 11.382 1.00 93.38 86 THR A C 1
ATOM 675 O O . THR A 1 86 ? -9.430 3.271 11.971 1.00 93.38 86 THR A O 1
ATOM 678 N N . ARG A 1 87 ? -10.068 4.796 10.469 1.00 93.75 87 ARG A N 1
ATOM 679 C CA . ARG A 1 87 ? -11.305 4.074 10.148 1.00 93.75 87 ARG A CA 1
ATOM 680 C C . ARG A 1 87 ? -11.007 2.678 9.606 1.00 93.75 87 ARG A C 1
ATOM 682 O O . ARG A 1 87 ? -11.622 1.727 10.082 1.00 93.75 87 ARG A O 1
ATOM 689 N N . TYR A 1 88 ? -10.061 2.545 8.676 1.00 93.50 88 TYR A N 1
ATOM 690 C CA . TYR A 1 88 ? -9.623 1.254 8.147 1.00 93.50 88 TYR A CA 1
ATOM 691 C C . TYR A 1 88 ? -9.102 0.336 9.258 1.00 93.50 88 TYR A C 1
ATOM 693 O O . TYR A 1 88 ? -9.555 -0.801 9.368 1.00 93.50 88 TYR A O 1
ATOM 701 N N . ALA A 1 89 ? -8.199 0.816 10.112 1.00 91.31 89 ALA A N 1
ATOM 702 C CA . ALA A 1 89 ? -7.652 0.012 11.196 1.00 91.31 89 ALA A CA 1
ATOM 703 C C . ALA A 1 89 ? -8.758 -0.461 12.149 1.00 91.31 89 ALA A C 1
ATOM 705 O O . ALA A 1 89 ? -8.840 -1.643 12.473 1.00 91.31 89 ALA A O 1
ATOM 706 N N . LYS A 1 90 ? -9.682 0.436 12.518 1.00 91.12 90 LYS A N 1
ATOM 707 C CA . LYS A 1 90 ? -10.777 0.130 13.451 1.00 91.12 90 LYS A CA 1
ATOM 708 C C . LYS A 1 90 ? -11.704 -0.959 12.921 1.00 91.12 90 LYS A C 1
ATOM 710 O O . LYS A 1 90 ? -12.046 -1.871 13.664 1.00 91.12 90 LYS A O 1
ATOM 715 N N . VAL A 1 91 ? -12.116 -0.874 11.654 1.00 89.00 91 VAL A N 1
ATOM 716 C CA . VAL A 1 91 ? -13.045 -1.863 11.076 1.00 89.00 91 VAL A CA 1
ATOM 717 C C . VAL A 1 91 ? -12.391 -3.220 10.822 1.00 89.00 91 VAL A C 1
ATOM 719 O O . VAL A 1 91 ? -13.103 -4.213 10.727 1.00 89.00 91 VAL A O 1
ATOM 722 N N . ASN A 1 92 ? -11.060 -3.266 10.725 1.00 87.25 92 ASN A N 1
ATOM 723 C CA . ASN A 1 92 ? -10.297 -4.490 10.486 1.00 87.25 92 ASN A CA 1
ATOM 724 C C . ASN A 1 92 ? -9.622 -5.045 11.755 1.00 87.25 92 ASN A C 1
ATOM 726 O O . ASN A 1 92 ? -8.861 -5.999 11.650 1.00 87.25 92 ASN A O 1
ATOM 730 N N . GLY A 1 93 ? -9.874 -4.467 12.937 1.00 86.75 93 GLY A N 1
ATOM 731 C CA . GLY A 1 93 ? -9.273 -4.928 14.196 1.00 86.75 93 GLY A CA 1
ATOM 732 C C . GLY A 1 93 ? -7.757 -4.715 14.285 1.00 86.75 93 GLY A C 1
ATOM 733 O O . GLY A 1 93 ? -7.080 -5.430 15.015 1.00 86.75 93 GLY A O 1
ATOM 734 N N . LEU A 1 94 ? -7.214 -3.752 13.537 1.00 85.75 94 LEU A N 1
ATOM 735 C CA . LEU A 1 94 ? -5.788 -3.436 13.536 1.00 85.75 94 LEU A CA 1
ATOM 736 C C . LEU A 1 94 ? -5.464 -2.352 14.578 1.00 85.75 94 LEU A C 1
ATOM 738 O O . LEU A 1 94 ? -6.308 -1.486 14.854 1.00 85.75 94 LEU A O 1
ATOM 742 N N . PRO A 1 95 ? -4.226 -2.337 15.107 1.00 83.75 95 PRO A N 1
ATOM 743 C CA . PRO A 1 95 ? -3.687 -1.197 15.834 1.00 83.75 95 PRO A CA 1
ATOM 744 C C . PRO A 1 95 ? -3.907 0.107 15.069 1.00 83.75 95 PRO A C 1
ATOM 746 O O . PRO A 1 95 ? -3.701 0.188 13.857 1.00 83.75 95 PRO A O 1
ATOM 749 N N . GLN A 1 96 ? -4.368 1.130 15.786 1.00 81.12 96 GLN A N 1
ATOM 750 C CA . GLN A 1 96 ? -4.600 2.438 15.189 1.00 81.12 96 GLN A CA 1
ATOM 751 C C . GLN A 1 96 ? -3.259 3.108 14.873 1.00 81.12 96 GLN A C 1
ATOM 753 O O . GLN A 1 96 ? -2.328 2.998 15.680 1.00 81.12 96 GLN A O 1
ATOM 758 N N . PRO A 1 97 ? -3.163 3.853 13.756 1.00 73.19 97 PRO A N 1
ATOM 759 C CA . PRO A 1 97 ? -2.035 4.745 13.530 1.00 73.19 97 PRO A CA 1
ATOM 760 C C . PRO A 1 97 ? -1.841 5.642 14.756 1.00 73.19 97 PRO A C 1
ATOM 762 O O . PRO A 1 97 ? -2.820 6.059 15.371 1.00 73.19 97 PRO A O 1
ATOM 765 N N . ARG A 1 98 ? -0.601 5.952 15.139 1.00 65.19 98 ARG A N 1
ATOM 766 C CA . ARG A 1 98 ? -0.341 6.922 16.214 1.00 65.19 98 ARG A CA 1
ATOM 767 C C . ARG A 1 98 ? -0.189 8.317 15.600 1.00 65.19 98 ARG A C 1
ATOM 769 O O . ARG A 1 98 ? 0.579 8.453 14.645 1.00 65.19 98 ARG A O 1
ATOM 776 N N . PRO A 1 99 ? -0.887 9.354 16.098 1.00 53.50 99 PRO A N 1
ATOM 777 C CA . PRO A 1 99 ? -0.707 10.697 15.573 1.00 53.50 99 PRO A CA 1
ATOM 778 C C . PRO A 1 99 ? 0.660 11.216 16.036 1.00 53.50 99 PRO A C 1
ATOM 780 O O . PRO A 1 99 ? 0.991 11.119 17.215 1.00 53.50 99 PRO A O 1
ATOM 783 N N . GLY A 1 100 ? 1.466 11.748 15.113 1.00 45.44 100 GLY A N 1
ATOM 784 C CA . GLY A 1 100 ? 2.699 12.467 15.460 1.00 45.44 100 GLY A CA 1
ATOM 785 C C . GLY A 1 100 ? 3.973 11.631 15.637 1.00 45.44 100 GLY A C 1
ATOM 786 O O . GLY A 1 100 ? 4.967 12.166 16.115 1.00 45.44 100 GLY A O 1
ATOM 787 N N . VAL A 1 101 ? 3.999 10.360 15.226 1.00 45.69 101 VAL A N 1
ATOM 788 C CA . VAL A 1 101 ? 5.252 9.588 15.155 1.00 45.69 101 VAL A CA 1
ATOM 789 C C . VAL A 1 101 ? 5.538 9.302 13.686 1.00 45.69 101 VAL A C 1
ATOM 791 O O . VAL A 1 101 ? 5.048 8.326 13.124 1.00 45.69 101 VAL A O 1
ATOM 794 N N . ALA A 1 102 ? 6.304 10.184 13.040 1.00 39.16 102 ALA A N 1
ATOM 795 C CA . ALA A 1 102 ? 6.971 9.826 11.793 1.00 39.16 102 ALA A CA 1
ATOM 796 C C . ALA A 1 102 ? 7.760 8.527 12.026 1.00 39.16 102 ALA A C 1
ATOM 798 O O . ALA A 1 102 ? 8.308 8.336 13.116 1.00 39.16 102 ALA A O 1
ATOM 799 N N . ALA A 1 103 ? 7.806 7.636 11.033 1.00 42.50 103 ALA A N 1
ATOM 800 C CA . ALA A 1 103 ? 8.645 6.442 11.064 1.00 42.50 103 ALA A CA 1
ATOM 801 C C . ALA A 1 103 ? 10.112 6.872 11.279 1.00 42.50 103 ALA A C 1
ATOM 803 O O . ALA A 1 103 ? 10.787 7.254 10.331 1.00 42.50 103 ALA A O 1
ATOM 804 N N . GLY A 1 104 ? 10.561 6.918 12.539 1.00 42.22 104 GLY A N 1
ATOM 805 C CA . GLY A 1 104 ? 11.869 7.456 12.932 1.00 42.22 104 GLY A CA 1
ATOM 806 C C . GLY A 1 104 ? 11.891 8.377 14.161 1.00 42.22 104 GLY A C 1
ATOM 807 O O . GLY A 1 104 ? 12.975 8.687 14.647 1.00 42.22 104 GLY A O 1
ATOM 808 N N . ALA A 1 105 ? 10.751 8.804 14.721 1.00 40.84 105 ALA A N 1
ATOM 809 C CA . ALA A 1 105 ? 10.763 9.631 15.932 1.00 40.84 105 ALA A CA 1
ATOM 810 C C . ALA A 1 105 ? 11.048 8.783 17.188 1.00 40.84 105 ALA A C 1
ATOM 812 O O . ALA A 1 105 ? 10.145 8.257 17.844 1.00 40.84 105 ALA A O 1
ATOM 813 N N . SER A 1 106 ? 12.336 8.673 17.521 1.00 44.03 106 SER A N 1
ATOM 814 C CA . SER A 1 106 ? 12.830 8.217 18.819 1.00 44.03 106 SER A CA 1
ATOM 815 C C . SER A 1 106 ? 12.431 9.239 19.885 1.00 44.03 106 SER A C 1
ATOM 817 O O . SER A 1 106 ? 13.155 10.186 20.173 1.00 44.03 106 SER A O 1
ATOM 819 N N . THR A 1 107 ? 11.234 9.103 20.455 1.00 44.28 107 THR A N 1
ATOM 820 C CA . THR A 1 107 ? 10.916 9.827 21.688 1.00 44.28 107 THR A CA 1
ATOM 821 C C . THR A 1 107 ? 11.666 9.137 22.816 1.00 44.28 107 THR A C 1
ATOM 823 O O . THR A 1 107 ? 11.474 7.947 23.042 1.00 44.28 107 THR A O 1
ATOM 826 N N . SER A 1 108 ? 12.560 9.838 23.494 1.00 49.75 108 SER A N 1
ATOM 827 C CA . SER A 1 108 ? 13.277 9.382 24.687 1.00 49.75 108 SER A CA 1
ATOM 828 C C . SER A 1 108 ? 12.325 9.327 25.887 1.00 49.75 108 SER A C 1
ATOM 830 O O . SER A 1 108 ? 12.429 10.095 26.834 1.00 49.75 108 SER A O 1
ATOM 832 N N . ASP A 1 109 ? 11.326 8.459 25.798 1.00 55.22 109 ASP A N 1
ATOM 833 C CA . ASP A 1 109 ? 10.433 8.099 26.891 1.00 55.22 109 ASP A CA 1
ATOM 834 C C . ASP A 1 109 ? 11.090 6.858 27.494 1.00 55.22 109 ASP A C 1
ATOM 836 O O . ASP A 1 109 ? 11.087 5.825 26.828 1.00 55.22 109 ASP A O 1
ATOM 840 N N . GLY A 1 110 ? 11.767 6.987 28.642 1.00 56.62 110 GLY A N 1
ATOM 841 C CA . GLY A 1 110 ? 12.704 6.014 29.245 1.00 56.62 110 GLY A CA 1
ATOM 842 C C . GLY A 1 110 ? 12.138 4.631 29.612 1.00 56.62 110 GLY A C 1
ATOM 843 O O . GLY A 1 110 ? 12.633 3.987 30.531 1.00 56.62 110 GLY A O 1
ATOM 844 N N . LYS A 1 111 ? 11.089 4.176 28.925 1.00 65.88 111 LYS A N 1
ATOM 845 C CA . LYS A 1 111 ? 10.589 2.806 28.914 1.00 65.88 111 LYS A CA 1
ATOM 846 C C . LYS A 1 111 ? 11.374 1.983 27.900 1.00 65.88 111 LYS A C 1
ATOM 848 O O . LYS A 1 111 ? 11.515 2.386 26.745 1.00 65.88 111 LYS A O 1
ATOM 853 N N . GLU A 1 112 ? 11.826 0.817 28.344 1.00 72.75 112 GLU A N 1
ATOM 854 C CA . GLU A 1 112 ? 12.432 -0.213 27.508 1.00 72.75 112 GLU A CA 1
ATOM 855 C C . GLU A 1 112 ? 11.529 -0.509 26.301 1.00 72.75 112 GLU A C 1
ATOM 857 O O . GLU A 1 112 ? 10.322 -0.725 26.437 1.00 72.75 112 GLU A O 1
ATOM 862 N N . ARG A 1 113 ? 12.101 -0.425 25.099 1.00 85.44 113 ARG A N 1
ATOM 863 C CA . ARG A 1 113 ? 11.412 -0.731 23.845 1.00 85.44 113 ARG A CA 1
ATOM 864 C C . ARG A 1 113 ? 12.032 -1.977 23.264 1.00 85.44 113 ARG A C 1
ATOM 866 O O . ARG A 1 113 ? 13.251 -2.051 23.149 1.00 85.44 113 ARG A O 1
ATOM 873 N N . THR A 1 114 ? 11.200 -2.906 22.819 1.00 89.12 114 THR A N 1
ATOM 874 C CA . THR A 1 114 ? 11.692 -4.003 21.993 1.00 89.12 114 THR A CA 1
ATOM 875 C C . THR A 1 114 ? 11.757 -3.519 20.557 1.00 89.12 114 THR A C 1
ATOM 877 O O . THR A 1 114 ? 10.731 -3.177 19.969 1.00 89.12 114 THR A O 1
ATOM 880 N N . CYS A 1 115 ? 12.957 -3.480 19.996 1.00 90.94 115 CYS A N 1
ATOM 881 C CA . CYS A 1 115 ? 13.156 -3.223 18.581 1.00 90.94 115 CYS A CA 1
ATOM 882 C C . CYS A 1 115 ? 13.274 -4.546 17.826 1.00 90.94 115 CYS A C 1
ATOM 884 O O . CYS A 1 115 ? 13.911 -5.480 18.304 1.00 90.94 115 CYS A O 1
ATOM 886 N N . ILE A 1 116 ? 12.627 -4.615 16.668 1.00 91.25 116 ILE A N 1
ATOM 887 C CA . ILE A 1 116 ? 12.706 -5.726 15.726 1.00 91.25 116 ILE A CA 1
ATOM 888 C C . ILE A 1 116 ? 13.301 -5.205 14.420 1.00 91.25 116 ILE A C 1
ATOM 890 O O . ILE A 1 116 ? 12.877 -4.160 13.916 1.00 91.25 116 ILE A O 1
ATOM 894 N N . ASP A 1 117 ? 14.277 -5.929 13.886 1.00 93.56 117 ASP A N 1
ATOM 895 C CA . ASP A 1 117 ? 14.873 -5.653 12.584 1.00 93.56 117 ASP A CA 1
ATOM 896 C C . ASP A 1 117 ? 14.206 -6.539 11.544 1.00 93.56 117 ASP A C 1
ATOM 898 O O . ASP A 1 117 ? 14.245 -7.765 11.629 1.00 93.56 117 ASP A O 1
ATOM 902 N N . VAL A 1 118 ? 13.556 -5.912 10.567 1.00 94.50 118 VAL A N 1
ATOM 903 C CA . VAL A 1 118 ? 12.791 -6.629 9.549 1.00 94.50 118 VAL A CA 1
ATOM 904 C C . VAL A 1 118 ? 13.431 -6.390 8.201 1.00 94.50 118 VAL A C 1
ATOM 906 O O . VAL A 1 118 ? 13.360 -5.286 7.660 1.00 94.50 118 VAL A O 1
ATOM 909 N N . CYS A 1 119 ? 14.039 -7.438 7.658 1.00 94.00 119 CYS A N 1
ATOM 910 C CA . CYS A 1 119 ? 14.672 -7.414 6.351 1.00 94.00 119 CYS A CA 1
ATOM 911 C C . CYS A 1 119 ? 13.839 -8.192 5.335 1.00 94.00 119 CYS A C 1
ATOM 913 O O . CYS A 1 119 ? 13.358 -9.290 5.616 1.00 94.00 119 CYS A O 1
ATOM 915 N N . SER A 1 120 ? 13.707 -7.627 4.142 1.00 92.38 120 SER A N 1
ATOM 916 C CA . SER A 1 120 ? 13.116 -8.285 2.984 1.00 92.38 120 SER A CA 1
ATOM 917 C C . SER A 1 120 ? 14.155 -8.352 1.878 1.00 92.38 120 SER A C 1
ATOM 919 O O . SER A 1 120 ? 14.792 -7.346 1.566 1.00 92.38 120 SER A O 1
ATOM 921 N N . GLU A 1 121 ? 14.318 -9.531 1.288 1.00 89.38 121 GLU A N 1
ATOM 922 C CA . GLU A 1 121 ? 15.210 -9.741 0.153 1.00 89.38 121 GLU A CA 1
ATOM 923 C C . GLU A 1 121 ? 14.406 -10.157 -1.076 1.00 89.38 121 GLU A C 1
ATOM 925 O O . GLU A 1 121 ? 13.524 -11.015 -0.998 1.00 89.38 121 GLU A O 1
ATOM 930 N N . HIS A 1 122 ? 14.730 -9.561 -2.221 1.00 89.25 122 HIS A N 1
ATOM 931 C CA . HIS A 1 122 ? 14.221 -9.991 -3.514 1.00 89.25 122 HIS A CA 1
ATOM 932 C C . HIS A 1 122 ? 15.299 -9.867 -4.587 1.00 89.25 122 HIS A C 1
ATOM 934 O O . HIS A 1 122 ? 15.888 -8.805 -4.765 1.00 89.25 122 HIS A O 1
ATOM 940 N N . SER A 1 123 ? 15.536 -10.945 -5.343 1.00 87.81 123 SER A N 1
ATOM 941 C CA . SER A 1 123 ? 16.525 -10.981 -6.438 1.00 87.81 123 SER A CA 1
ATOM 942 C C . SER A 1 123 ? 17.927 -10.487 -6.034 1.00 87.81 123 SER A C 1
ATOM 944 O O . SER A 1 123 ? 18.572 -9.765 -6.792 1.00 87.81 123 SER A O 1
ATOM 946 N N . GLY A 1 124 ? 18.391 -10.843 -4.830 1.00 88.12 124 GLY A N 1
ATOM 947 C CA . GLY A 1 124 ? 19.692 -10.422 -4.295 1.00 88.12 124 GLY A CA 1
ATOM 948 C C . GLY A 1 124 ? 19.747 -8.975 -3.791 1.00 88.12 124 GLY A C 1
ATOM 949 O O . GLY A 1 124 ? 20.805 -8.518 -3.365 1.00 88.12 124 GLY A O 1
ATOM 950 N N . VAL A 1 125 ? 18.628 -8.244 -3.818 1.00 91.50 125 VAL A N 1
ATOM 951 C CA . VAL A 1 125 ? 18.505 -6.922 -3.200 1.00 91.50 125 VAL A CA 1
ATOM 952 C C . VAL A 1 125 ? 17.847 -7.068 -1.837 1.00 91.50 125 VAL A C 1
ATOM 954 O O . VAL A 1 125 ? 16.709 -7.525 -1.752 1.00 91.50 125 VAL A O 1
ATOM 957 N N . GLN A 1 126 ? 18.535 -6.626 -0.786 1.00 92.75 126 GLN A N 1
ATOM 958 C CA . GLN A 1 126 ? 18.013 -6.598 0.577 1.00 92.75 126 GLN A CA 1
ATOM 959 C C . GLN A 1 126 ? 17.671 -5.165 1.006 1.00 92.75 126 GLN A C 1
ATOM 961 O O . GLN A 1 126 ? 18.413 -4.217 0.732 1.00 92.75 126 GLN A O 1
ATOM 966 N N . ASP A 1 127 ? 16.549 -5.008 1.701 1.00 93.75 127 ASP A N 1
ATOM 967 C CA . ASP A 1 127 ? 16.189 -3.781 2.408 1.00 93.75 127 ASP A CA 1
ATOM 968 C C . ASP A 1 127 ? 15.706 -4.119 3.821 1.00 93.75 127 ASP A C 1
ATOM 970 O O . ASP A 1 127 ? 15.007 -5.114 4.021 1.00 93.75 127 ASP A O 1
ATOM 974 N N . CYS A 1 128 ? 16.094 -3.307 4.803 1.00 93.75 128 CYS A N 1
ATOM 975 C CA . CYS A 1 128 ? 15.823 -3.550 6.214 1.00 93.75 128 CYS A CA 1
ATOM 976 C C . CYS A 1 128 ? 15.237 -2.309 6.880 1.00 93.75 128 CYS A C 1
ATOM 978 O O . CYS A 1 128 ? 15.634 -1.180 6.593 1.00 93.75 128 CYS A O 1
ATOM 980 N N . GLN A 1 129 ? 14.331 -2.527 7.827 1.00 91.25 129 GLN A N 1
ATOM 981 C CA . GLN A 1 129 ? 13.777 -1.474 8.662 1.00 91.25 129 GLN A CA 1
ATOM 982 C C . GLN A 1 129 ? 13.655 -1.962 10.102 1.00 91.25 129 GLN A C 1
ATOM 984 O O . GLN A 1 129 ? 13.028 -2.985 10.373 1.00 91.25 129 GLN A O 1
ATOM 989 N N . THR A 1 130 ? 14.195 -1.174 11.026 1.00 90.81 130 THR A N 1
ATOM 990 C CA . THR A 1 130 ? 13.997 -1.369 12.462 1.00 90.81 130 THR A CA 1
ATOM 991 C C . THR A 1 130 ? 12.678 -0.740 12.894 1.00 90.81 130 THR A C 1
ATOM 993 O O . THR A 1 130 ? 12.406 0.431 12.600 1.00 90.81 130 THR A O 1
ATOM 996 N N . ARG A 1 131 ? 11.858 -1.482 13.640 1.00 89.62 131 ARG A N 1
ATOM 997 C CA . ARG A 1 131 ? 10.675 -0.947 14.328 1.00 89.62 131 ARG A CA 1
ATOM 998 C C . ARG A 1 131 ? 10.728 -1.270 15.804 1.00 89.62 131 ARG A C 1
ATOM 1000 O O . ARG A 1 131 ? 10.942 -2.409 16.185 1.00 89.62 131 ARG A O 1
ATOM 1007 N N . CYS A 1 132 ? 10.478 -0.263 16.630 1.00 89.12 132 CYS A N 1
ATOM 1008 C CA . CYS A 1 132 ? 10.463 -0.420 18.076 1.00 89.12 132 CYS A CA 1
ATOM 1009 C C . CYS A 1 132 ? 9.035 -0.341 18.612 1.00 89.12 132 CYS A C 1
ATOM 1011 O O . CYS A 1 132 ? 8.295 0.600 18.313 1.00 89.12 132 CYS A O 1
ATOM 1013 N N . VAL A 1 133 ? 8.665 -1.325 19.423 1.00 88.25 133 VAL A N 1
ATOM 1014 C CA . VAL A 1 133 ? 7.355 -1.446 20.061 1.00 88.25 133 VAL A CA 1
ATOM 1015 C C . VAL A 1 133 ? 7.452 -1.248 21.568 1.00 88.25 133 VAL A C 1
ATOM 1017 O O . VAL A 1 133 ? 8.526 -1.350 22.162 1.00 88.25 133 VAL A O 1
ATOM 1020 N N . ARG A 1 134 ? 6.315 -0.927 22.195 1.00 86.12 134 ARG A N 1
ATOM 1021 C CA . ARG A 1 134 ? 6.234 -0.711 23.651 1.00 86.12 134 ARG A CA 1
ATOM 1022 C C . ARG A 1 134 ? 5.939 -1.987 24.439 1.00 86.12 134 ARG A C 1
ATOM 1024 O O . ARG A 1 134 ? 6.084 -1.980 25.654 1.00 86.12 134 ARG A O 1
ATOM 1031 N N . ASN A 1 135 ? 5.435 -3.021 23.775 1.00 85.31 135 ASN A N 1
ATOM 1032 C CA . ASN A 1 135 ? 5.082 -4.306 24.367 1.00 85.31 135 ASN A CA 1
ATOM 1033 C C . ASN A 1 135 ? 5.063 -5.394 23.285 1.00 85.31 135 ASN A C 1
ATOM 1035 O O . ASN A 1 135 ? 4.999 -5.097 22.090 1.00 85.31 135 ASN A O 1
ATOM 1039 N N . ASP A 1 136 ? 5.073 -6.649 23.721 1.00 85.75 136 ASP A N 1
ATOM 1040 C CA . ASP A 1 136 ? 5.215 -7.803 22.832 1.00 85.75 136 ASP A CA 1
ATOM 1041 C C . ASP A 1 136 ? 4.007 -8.026 21.920 1.00 85.75 136 ASP A C 1
ATOM 1043 O O . ASP A 1 136 ? 4.173 -8.452 20.778 1.00 85.75 136 ASP A O 1
ATOM 1047 N N . GLY A 1 137 ? 2.810 -7.629 22.361 1.00 86.06 137 GLY A N 1
ATOM 1048 C CA . GLY A 1 137 ? 1.585 -7.721 21.562 1.00 86.06 137 GLY A CA 1
ATOM 1049 C C . GLY A 1 137 ? 1.593 -6.842 20.304 1.00 86.06 137 GLY A C 1
ATOM 1050 O O . GLY A 1 137 ? 0.823 -7.079 19.377 1.00 86.06 137 GLY A O 1
ATOM 1051 N N . GLU A 1 138 ? 2.476 -5.844 20.229 1.00 87.44 138 GLU A N 1
ATOM 1052 C CA . GLU A 1 138 ? 2.623 -4.975 19.056 1.00 87.44 138 GLU A CA 1
ATOM 1053 C C . GLU A 1 138 ? 3.627 -5.521 18.022 1.00 87.44 138 GLU A C 1
ATOM 1055 O O . GLU A 1 138 ? 3.648 -5.028 16.888 1.00 87.44 138 GLU A O 1
ATOM 1060 N N . ARG A 1 139 ? 4.442 -6.535 18.366 1.00 90.25 139 ARG A N 1
ATOM 1061 C CA . ARG A 1 139 ? 5.547 -7.023 17.514 1.00 90.25 139 ARG A CA 1
ATOM 1062 C C . ARG A 1 139 ? 5.062 -7.537 16.162 1.00 90.25 139 ARG A C 1
ATOM 1064 O O . ARG A 1 139 ? 5.640 -7.172 15.144 1.00 90.25 139 ARG A O 1
ATOM 1071 N N . LEU A 1 140 ? 3.970 -8.305 16.121 1.00 91.50 140 LEU A N 1
ATOM 1072 C CA . LEU A 1 140 ? 3.433 -8.838 14.862 1.00 91.50 140 LEU A CA 1
ATOM 1073 C C . LEU A 1 140 ? 3.004 -7.726 13.899 1.00 91.50 140 LEU A C 1
ATOM 1075 O O . LEU A 1 140 ? 3.320 -7.766 12.710 1.00 91.50 140 LEU A O 1
ATOM 1079 N N . HIS A 1 141 ? 2.292 -6.721 14.413 1.00 90.06 141 HIS A N 1
ATOM 1080 C CA . HIS A 1 141 ? 1.863 -5.576 13.616 1.00 90.06 141 HIS A CA 1
ATOM 1081 C C . HIS A 1 141 ? 3.064 -4.773 13.118 1.00 90.06 141 HIS A C 1
ATOM 1083 O O . HIS A 1 141 ? 3.143 -4.475 11.928 1.00 90.06 141 HIS A O 1
ATOM 1089 N N . ALA A 1 142 ? 4.007 -4.464 14.012 1.00 90.94 142 ALA A N 1
ATOM 1090 C CA . ALA A 1 142 ? 5.225 -3.751 13.655 1.00 90.94 142 ALA A CA 1
ATOM 1091 C C . ALA A 1 142 ? 6.044 -4.516 12.609 1.00 90.94 142 ALA A C 1
ATOM 1093 O O . ALA A 1 142 ? 6.540 -3.900 11.668 1.00 90.94 142 ALA A O 1
ATOM 1094 N N . CYS A 1 143 ? 6.122 -5.846 12.725 1.00 94.06 143 CYS A N 1
ATOM 1095 C CA . CYS A 1 143 ? 6.830 -6.682 11.770 1.00 94.06 143 CYS A CA 1
ATOM 1096 C C . CYS A 1 143 ? 6.177 -6.626 10.391 1.00 94.06 143 CYS A C 1
ATOM 1098 O O . CYS A 1 143 ? 6.844 -6.335 9.399 1.00 94.06 143 CYS A O 1
ATOM 1100 N N . ARG A 1 144 ? 4.860 -6.858 10.320 1.00 92.94 144 ARG A N 1
ATOM 1101 C CA . ARG A 1 144 ? 4.135 -6.879 9.044 1.00 92.94 144 ARG A CA 1
ATOM 1102 C C . ARG A 1 144 ? 4.122 -5.501 8.375 1.00 92.94 144 ARG A C 1
ATOM 1104 O O . ARG A 1 144 ? 4.299 -5.431 7.162 1.00 92.94 144 ARG A O 1
ATOM 1111 N N . GLU A 1 145 ? 3.996 -4.413 9.139 1.00 92.19 145 GLU A N 1
ATOM 1112 C CA . GLU A 1 145 ? 4.139 -3.052 8.604 1.00 92.19 145 GLU A CA 1
ATOM 1113 C C . GLU A 1 145 ? 5.550 -2.808 8.047 1.00 92.19 145 GLU A C 1
ATOM 1115 O O . GLU A 1 145 ? 5.682 -2.311 6.928 1.00 92.19 145 GLU A O 1
ATOM 1120 N N . ALA A 1 146 ? 6.595 -3.165 8.802 1.00 93.62 146 ALA A N 1
ATOM 1121 C CA . ALA A 1 146 ? 7.982 -2.991 8.375 1.00 93.62 146 ALA A CA 1
ATOM 1122 C C . ALA A 1 146 ? 8.294 -3.810 7.121 1.00 93.62 146 ALA A C 1
ATOM 1124 O O . ALA A 1 146 ? 8.824 -3.267 6.156 1.00 93.62 146 ALA A O 1
ATOM 1125 N N . CYS A 1 147 ? 7.892 -5.083 7.099 1.00 95.25 147 CYS A N 1
ATOM 1126 C CA . CYS A 1 147 ? 8.056 -5.945 5.937 1.00 95.25 147 CYS A CA 1
ATOM 1127 C C . CYS A 1 147 ? 7.340 -5.373 4.713 1.00 95.25 147 CYS A C 1
ATOM 1129 O O . CYS A 1 147 ? 7.908 -5.346 3.626 1.00 95.25 147 CYS A O 1
ATOM 1131 N N . GLN A 1 148 ? 6.117 -4.854 4.877 1.00 94.50 148 GLN A N 1
ATOM 1132 C CA . GLN A 1 148 ? 5.380 -4.282 3.755 1.00 94.50 148 GLN A CA 1
ATOM 1133 C C . GLN A 1 148 ? 6.152 -3.128 3.090 1.00 94.50 148 GLN A C 1
ATOM 1135 O O . GLN A 1 148 ? 6.125 -2.977 1.866 1.00 94.50 148 GLN A O 1
ATOM 1140 N N . VAL A 1 149 ? 6.839 -2.317 3.900 1.00 93.31 149 VAL A N 1
ATOM 1141 C CA . VAL A 1 149 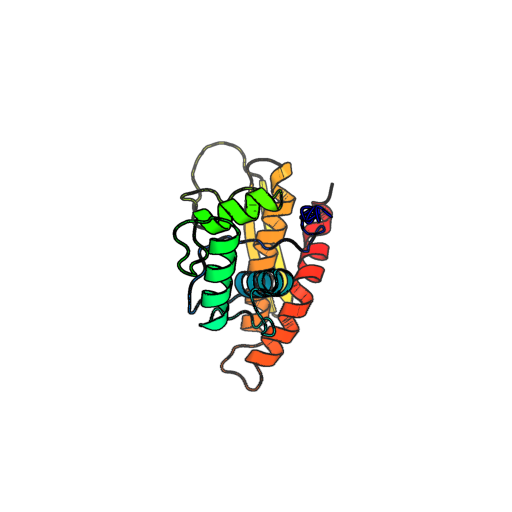? 7.696 -1.225 3.429 1.00 93.31 149 VAL A CA 1
ATOM 1142 C C . VAL A 1 149 ? 8.969 -1.777 2.787 1.00 93.31 149 VAL A C 1
ATOM 1144 O O . VAL A 1 149 ? 9.235 -1.468 1.626 1.00 93.31 149 VAL A O 1
ATOM 1147 N N . THR A 1 150 ? 9.732 -2.610 3.496 1.00 95.31 150 THR A N 1
ATOM 1148 C CA . THR A 1 150 ? 11.048 -3.074 3.028 1.00 95.31 150 THR A CA 1
ATOM 1149 C C . THR A 1 150 ? 10.947 -3.973 1.804 1.00 95.31 150 THR A C 1
ATOM 1151 O O . THR A 1 150 ? 11.720 -3.810 0.865 1.00 95.31 150 THR A O 1
ATOM 1154 N N . PHE A 1 151 ? 9.948 -4.855 1.735 1.00 95.88 151 PHE A N 1
ATOM 1155 C CA . PHE A 1 151 ? 9.722 -5.708 0.569 1.00 95.88 151 PHE A CA 1
ATOM 1156 C C . PHE A 1 151 ? 9.388 -4.880 -0.673 1.00 95.88 151 PHE A C 1
ATOM 1158 O O . PHE A 1 151 ? 9.928 -5.113 -1.752 1.00 95.88 151 PHE A O 1
ATOM 1165 N N . SER A 1 152 ? 8.546 -3.854 -0.519 1.00 94.69 152 SER A N 1
ATOM 1166 C CA . SER A 1 152 ? 8.260 -2.922 -1.608 1.00 94.69 152 SER A CA 1
ATOM 1167 C C . SER A 1 152 ? 9.513 -2.182 -2.076 1.00 94.69 152 SER A C 1
ATOM 1169 O O . SER A 1 152 ? 9.688 -2.004 -3.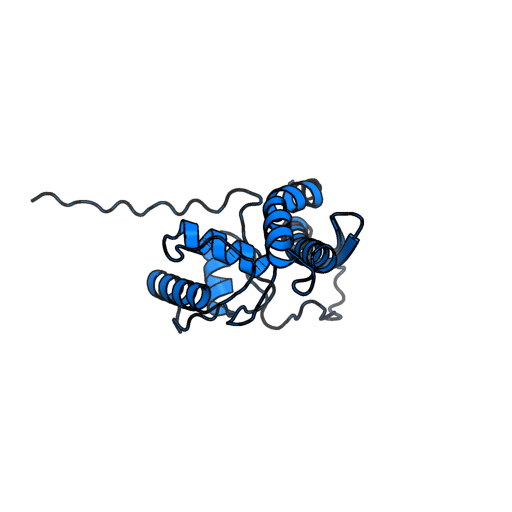279 1.00 94.69 152 SER A O 1
ATOM 1171 N N . THR A 1 153 ? 10.371 -1.741 -1.156 1.00 94.88 153 THR A N 1
ATOM 1172 C CA . THR A 1 153 ? 11.637 -1.075 -1.497 1.00 94.88 153 THR A CA 1
ATOM 1173 C C . THR A 1 153 ? 12.599 -2.030 -2.205 1.00 94.88 153 THR A C 1
ATOM 1175 O O . THR A 1 153 ? 13.216 -1.646 -3.197 1.00 94.88 153 THR A O 1
ATOM 1178 N N . ALA A 1 154 ? 12.697 -3.283 -1.753 1.00 96.06 154 ALA A N 1
ATOM 1179 C CA . ALA A 1 154 ? 13.499 -4.312 -2.409 1.00 96.06 154 ALA A CA 1
ATOM 1180 C C . ALA A 1 154 ? 13.005 -4.577 -3.843 1.00 96.06 154 ALA A C 1
ATOM 1182 O O . ALA A 1 154 ? 13.810 -4.587 -4.773 1.00 96.06 154 ALA A O 1
ATOM 1183 N N . CYS A 1 155 ? 11.686 -4.687 -4.046 1.00 96.25 155 CYS A N 1
ATOM 1184 C CA . CYS A 1 155 ? 11.090 -4.803 -5.379 1.00 96.25 155 CYS A CA 1
ATOM 1185 C C . CYS A 1 155 ? 11.397 -3.596 -6.275 1.00 96.25 155 CYS A C 1
ATOM 1187 O O . CYS A 1 155 ? 11.709 -3.780 -7.448 1.00 96.25 155 CYS A O 1
ATOM 1189 N N . ASP A 1 156 ? 11.284 -2.371 -5.753 1.00 94.88 156 ASP A N 1
ATOM 1190 C CA . ASP A 1 156 ? 11.532 -1.142 -6.522 1.00 94.88 156 ASP A CA 1
ATOM 1191 C C . ASP A 1 156 ? 13.000 -1.039 -6.952 1.00 94.88 156 ASP A C 1
ATOM 1193 O O . ASP A 1 156 ? 13.299 -0.773 -8.112 1.00 94.88 156 ASP A O 1
ATOM 1197 N N . ARG A 1 157 ? 13.929 -1.363 -6.046 1.00 94.81 157 ARG A N 1
ATOM 1198 C CA . ARG A 1 157 ? 15.363 -1.422 -6.354 1.00 94.81 157 ARG A CA 1
ATOM 1199 C C . ARG A 1 157 ? 15.715 -2.530 -7.345 1.00 94.81 157 ARG A C 1
ATOM 1201 O O . ARG A 1 157 ? 16.577 -2.321 -8.193 1.00 94.81 157 ARG A O 1
ATOM 1208 N N . ALA A 1 158 ? 15.069 -3.692 -7.246 1.00 95.44 158 ALA A N 1
ATOM 1209 C CA . ALA A 1 158 ? 15.270 -4.792 -8.187 1.00 95.44 158 ALA A CA 1
ATOM 1210 C C . ALA A 1 158 ? 14.691 -4.477 -9.579 1.00 95.44 158 ALA A C 1
ATOM 1212 O O . ALA A 1 158 ? 15.242 -4.912 -10.591 1.00 95.44 158 ALA A O 1
ATOM 1213 N N . TYR A 1 159 ? 13.596 -3.711 -9.640 1.00 95.31 159 TYR A N 1
ATOM 1214 C CA . TYR A 1 159 ? 12.856 -3.419 -10.869 1.00 95.31 159 TYR A CA 1
ATOM 1215 C C . TYR A 1 159 ? 12.470 -1.937 -10.981 1.00 95.31 159 TYR A C 1
ATOM 1217 O O . TYR A 1 159 ? 11.279 -1.606 -10.997 1.00 95.31 159 TYR A O 1
ATOM 1225 N N . PRO A 1 160 ? 13.453 -1.031 -11.110 1.00 93.12 160 PRO A N 1
ATOM 1226 C CA . PRO A 1 160 ? 13.179 0.397 -11.151 1.00 93.12 160 PRO A CA 1
ATOM 1227 C C . PRO A 1 160 ? 12.322 0.739 -12.369 1.00 93.12 160 PRO A C 1
ATOM 1229 O O . PRO A 1 160 ? 12.521 0.202 -13.460 1.00 93.12 160 PRO A O 1
ATOM 1232 N N . ALA A 1 161 ? 11.386 1.678 -12.211 1.00 90.31 161 ALA A N 1
ATOM 1233 C CA . ALA A 1 161 ? 10.453 2.059 -13.275 1.00 90.31 161 ALA A CA 1
ATOM 1234 C C . ALA A 1 161 ? 11.140 2.570 -14.560 1.00 90.31 161 ALA A C 1
ATOM 1236 O O . ALA A 1 161 ? 10.542 2.510 -15.634 1.00 90.31 161 ALA A O 1
ATOM 1237 N N . SER A 1 162 ? 12.383 3.053 -14.459 1.00 91.25 162 SER A N 1
ATOM 1238 C CA . SER A 1 162 ? 13.207 3.495 -15.590 1.00 91.25 162 SER A CA 1
ATOM 1239 C C . SER A 1 162 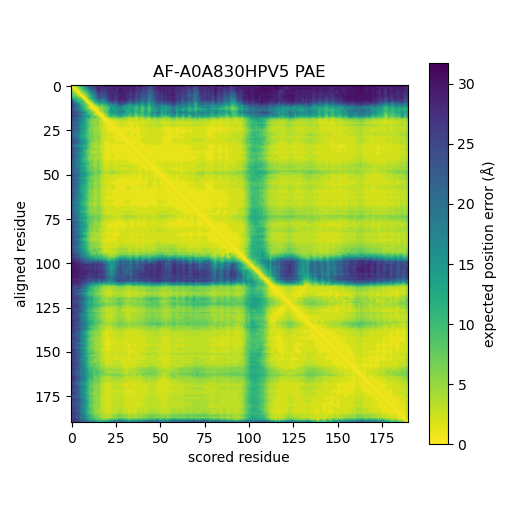? 13.792 2.348 -16.423 1.00 91.25 162 SER A C 1
ATO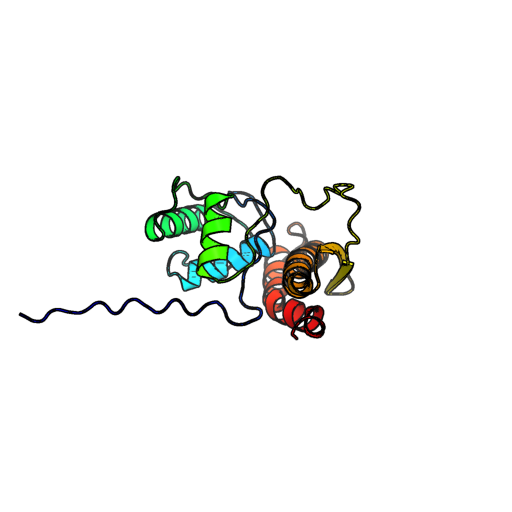M 1241 O O . SER A 1 162 ? 14.186 2.576 -17.567 1.00 91.25 162 SER A O 1
ATOM 1243 N N . ALA A 1 163 ? 13.860 1.126 -15.886 1.00 93.81 163 ALA A N 1
ATOM 1244 C CA . ALA A 1 163 ? 14.381 -0.029 -16.604 1.00 93.81 163 ALA A CA 1
ATOM 1245 C C . ALA A 1 163 ? 13.330 -0.629 -17.562 1.00 93.81 163 ALA A C 1
ATOM 1247 O O . ALA A 1 163 ? 12.127 -0.589 -17.275 1.00 93.81 163 ALA A O 1
ATOM 1248 N N . PRO A 1 164 ? 13.752 -1.253 -18.680 1.00 95.19 164 PRO A N 1
ATOM 1249 C CA . PRO A 1 164 ? 12.845 -1.969 -19.574 1.00 95.19 164 PRO A CA 1
ATOM 1250 C C . PRO A 1 164 ? 12.017 -3.016 -18.820 1.00 95.19 164 PRO A C 1
ATOM 1252 O O . PRO A 1 164 ? 12.553 -3.919 -18.184 1.00 95.19 164 PRO A O 1
ATOM 1255 N N . GLY A 1 165 ? 10.690 -2.885 -18.868 1.00 94.44 165 GLY A N 1
ATOM 1256 C CA . GLY A 1 165 ? 9.775 -3.787 -18.161 1.00 94.44 165 GLY A CA 1
ATOM 1257 C C . GLY A 1 165 ? 9.717 -3.602 -16.638 1.00 94.44 165 GLY A C 1
ATOM 1258 O O . GLY A 1 165 ? 8.962 -4.328 -15.991 1.00 94.44 165 GLY A O 1
ATOM 1259 N N . GLY A 1 166 ? 10.429 -2.622 -16.066 1.00 93.69 166 GLY A N 1
ATOM 1260 C CA . GLY A 1 166 ? 10.516 -2.392 -14.619 1.00 93.69 166 GLY A CA 1
ATOM 1261 C C . GLY A 1 166 ? 9.150 -2.293 -13.944 1.00 93.69 166 GLY A C 1
ATOM 1262 O O . GLY A 1 166 ? 8.870 -3.031 -13.011 1.00 93.69 166 GLY A O 1
ATOM 1263 N N . ALA A 1 167 ? 8.224 -1.510 -14.505 1.00 91.56 167 ALA A N 1
ATOM 1264 C CA . ALA A 1 167 ? 6.869 -1.379 -13.958 1.00 91.56 167 ALA A CA 1
ATOM 1265 C C . ALA A 1 167 ? 6.062 -2.696 -13.931 1.00 91.56 167 ALA A C 1
ATOM 1267 O O . ALA A 1 167 ? 5.217 -2.887 -13.053 1.00 91.56 167 ALA A O 1
ATOM 1268 N N . LYS A 1 168 ? 6.284 -3.602 -14.895 1.00 94.44 168 LYS A N 1
ATOM 1269 C CA . LYS A 1 168 ? 5.644 -4.927 -14.899 1.00 94.44 168 LYS A CA 1
ATOM 1270 C C . LYS A 1 168 ? 6.309 -5.830 -13.863 1.00 94.44 168 LYS A C 1
ATOM 1272 O O . LYS A 1 168 ? 5.608 -6.402 -13.038 1.00 94.44 168 LYS A O 1
ATOM 1277 N N . ASN A 1 169 ? 7.636 -5.901 -13.871 1.00 95.81 169 ASN A N 1
ATOM 1278 C CA . ASN A 1 169 ? 8.393 -6.756 -12.960 1.00 95.81 169 ASN A CA 1
ATOM 1279 C C . ASN A 1 169 ? 8.218 -6.330 -11.494 1.00 95.81 169 ASN A C 1
ATOM 1281 O O . ASN A 1 169 ? 8.070 -7.180 -10.627 1.00 95.81 169 ASN A O 1
ATOM 1285 N N . TYR A 1 170 ? 8.132 -5.026 -11.221 1.00 95.12 170 TYR A N 1
ATOM 1286 C CA . TYR A 1 170 ? 7.795 -4.478 -9.909 1.00 95.12 170 TYR A CA 1
ATOM 1287 C C . TYR A 1 170 ? 6.429 -4.971 -9.422 1.00 95.12 170 TYR A C 1
ATOM 1289 O O . TYR A 1 170 ? 6.291 -5.440 -8.295 1.00 95.12 170 TYR A O 1
ATOM 1297 N N . ARG A 1 171 ? 5.412 -4.928 -10.290 1.00 94.62 171 ARG A N 1
ATOM 1298 C CA . ARG A 1 171 ? 4.073 -5.436 -9.971 1.00 94.62 171 ARG A CA 1
ATOM 1299 C C . ARG A 1 171 ? 4.077 -6.941 -9.716 1.00 94.62 171 ARG A C 1
ATOM 1301 O O . ARG A 1 171 ? 3.438 -7.390 -8.769 1.00 94.62 171 ARG A O 1
ATOM 1308 N N . ASP A 1 172 ? 4.790 -7.694 -10.548 1.00 94.88 172 ASP A N 1
ATOM 1309 C CA . ASP A 1 172 ? 4.933 -9.143 -10.397 1.00 94.88 172 ASP A CA 1
ATOM 1310 C C . ASP A 1 172 ? 5.667 -9.477 -9.082 1.00 94.88 172 ASP A C 1
ATOM 1312 O O . ASP A 1 172 ? 5.252 -10.374 -8.355 1.00 94.88 172 ASP A O 1
ATOM 1316 N N . CYS A 1 173 ? 6.679 -8.690 -8.709 1.00 96.06 173 CYS A N 1
ATOM 1317 C CA . CYS A 1 173 ? 7.370 -8.782 -7.423 1.00 96.06 173 CYS A CA 1
ATOM 1318 C C . CYS A 1 173 ? 6.420 -8.549 -6.244 1.00 96.06 173 CYS A C 1
ATOM 1320 O O . CYS A 1 173 ? 6.319 -9.385 -5.345 1.00 96.06 173 CYS A O 1
ATOM 1322 N N . LEU A 1 174 ? 5.646 -7.458 -6.276 1.00 95.00 174 LEU A N 1
ATOM 1323 C CA . LEU A 1 174 ? 4.679 -7.127 -5.228 1.00 95.00 174 LEU A CA 1
ATOM 1324 C C . LEU A 1 174 ? 3.573 -8.178 -5.054 1.00 95.00 174 LEU A C 1
ATOM 1326 O O . LEU A 1 174 ? 2.972 -8.242 -3.982 1.00 95.00 174 LEU A O 1
ATOM 1330 N N . ALA A 1 175 ? 3.320 -9.042 -6.040 1.00 93.00 175 ALA A N 1
ATOM 1331 C CA . ALA A 1 175 ? 2.379 -10.151 -5.881 1.00 93.00 175 ALA A CA 1
ATOM 1332 C C . ALA A 1 175 ? 2.810 -11.156 -4.788 1.00 93.00 175 ALA A C 1
ATOM 1334 O O . ALA A 1 175 ? 1.967 -11.874 -4.250 1.00 93.00 175 ALA A O 1
ATOM 1335 N N . HIS A 1 176 ? 4.097 -11.180 -4.421 1.00 93.44 176 HIS A N 1
ATOM 1336 C CA . HIS A 1 176 ? 4.639 -12.022 -3.349 1.00 93.44 176 HIS A CA 1
ATOM 1337 C C . HIS A 1 176 ? 4.573 -11.376 -1.956 1.00 93.44 176 HIS A C 1
ATOM 1339 O O . HIS A 1 176 ? 4.704 -12.089 -0.962 1.00 93.44 176 HIS A O 1
ATOM 1345 N N . LEU A 1 177 ? 4.281 -10.072 -1.873 1.00 92.81 177 LEU A N 1
ATOM 1346 C CA . LEU A 1 177 ? 4.306 -9.256 -0.652 1.00 92.81 177 LEU A CA 1
ATOM 1347 C C . LEU A 1 177 ? 3.617 -9.928 0.545 1.00 92.81 177 LEU A C 1
ATOM 1349 O O . LEU A 1 177 ? 4.214 -10.074 1.607 1.00 92.81 177 LEU A O 1
ATOM 1353 N N . THR A 1 178 ? 2.368 -10.370 0.373 1.00 90.88 178 THR A N 1
ATOM 1354 C CA . THR A 1 178 ? 1.579 -10.993 1.448 1.00 90.88 178 THR A CA 1
ATOM 1355 C C . THR A 1 178 ? 2.238 -12.258 1.988 1.00 90.88 178 THR A C 1
ATOM 1357 O O . THR A 1 178 ? 2.375 -12.410 3.202 1.00 90.88 178 THR A O 1
ATOM 1360 N N . ARG A 1 179 ? 2.662 -13.164 1.100 1.00 91.69 179 ARG A N 1
ATOM 1361 C CA . ARG A 1 179 ? 3.277 -14.431 1.505 1.00 91.69 179 ARG A CA 1
ATOM 1362 C C . ARG A 1 179 ? 4.637 -14.187 2.154 1.00 91.69 179 ARG A C 1
ATOM 1364 O O . ARG A 1 179 ? 4.886 -14.733 3.224 1.00 91.69 179 ARG A O 1
ATOM 1371 N N . SER A 1 180 ? 5.465 -13.336 1.551 1.00 92.88 180 SER A N 1
ATOM 1372 C CA . SER A 1 180 ? 6.778 -12.981 2.088 1.00 92.88 180 SER A CA 1
ATOM 1373 C C . SER A 1 180 ? 6.656 -12.384 3.487 1.00 92.88 180 SER A C 1
ATOM 1375 O O . SER A 1 180 ? 7.308 -12.863 4.406 1.00 92.88 180 SER A O 1
ATOM 1377 N N . CYS A 1 181 ? 5.744 -11.434 3.707 1.00 93.12 181 CYS A N 1
ATOM 1378 C CA . CYS A 1 181 ? 5.570 -10.844 5.035 1.00 93.12 181 CYS A CA 1
ATOM 1379 C C . CYS A 1 181 ? 4.928 -11.777 6.060 1.00 93.12 181 CYS A C 1
ATOM 1381 O O . CYS A 1 181 ? 5.218 -11.662 7.250 1.00 93.12 181 CYS A O 1
ATOM 1383 N N . HIS A 1 182 ? 4.088 -12.717 5.631 1.00 91.56 182 HIS A N 1
ATOM 1384 C CA . HIS A 1 182 ? 3.600 -13.768 6.517 1.00 91.56 182 HIS A CA 1
ATOM 1385 C C . HIS A 1 182 ? 4.742 -14.688 6.977 1.00 91.56 182 HIS A C 1
ATOM 1387 O O . HIS A 1 182 ? 4.864 -14.959 8.168 1.00 91.56 182 HIS A O 1
ATOM 1393 N N . GLU A 1 183 ? 5.600 -15.130 6.053 1.00 92.00 183 GLU A N 1
ATOM 1394 C CA . GLU A 1 183 ? 6.752 -15.988 6.353 1.00 92.00 183 GLU A CA 1
ATOM 1395 C C . GLU A 1 183 ? 7.793 -15.274 7.227 1.00 92.00 183 GLU A C 1
ATOM 1397 O O . GLU A 1 183 ? 8.227 -15.848 8.228 1.00 92.00 183 GLU A O 1
ATOM 1402 N N . THR A 1 184 ? 8.139 -14.021 6.908 1.00 93.06 184 THR A N 1
ATOM 1403 C CA . THR A 1 184 ? 9.091 -13.204 7.682 1.00 93.06 184 THR A CA 1
ATOM 1404 C C . THR A 1 184 ? 8.613 -12.971 9.112 1.00 93.06 184 THR A C 1
ATOM 1406 O O . THR A 1 184 ? 9.404 -13.033 10.045 1.00 93.06 184 THR A O 1
ATOM 1409 N N . CYS A 1 185 ? 7.314 -12.739 9.311 1.00 93.56 185 CYS A N 1
ATOM 1410 C CA . CYS A 1 185 ? 6.764 -12.370 10.617 1.00 93.56 185 CYS A CA 1
ATOM 1411 C C . CYS A 1 185 ? 6.133 -13.535 11.391 1.00 93.56 185 CYS A C 1
ATOM 1413 O O . CYS A 1 185 ? 5.460 -13.297 12.396 1.00 93.56 185 CYS A O 1
ATOM 1415 N N . LYS A 1 186 ? 6.328 -14.782 10.941 1.00 92.69 186 LYS A N 1
ATOM 1416 C CA . LYS A 1 186 ? 5.707 -15.977 11.539 1.00 92.69 186 LYS A CA 1
ATOM 1417 C C . LYS A 1 186 ? 6.083 -16.194 13.007 1.00 92.69 186 LYS A C 1
ATOM 1419 O O . LYS A 1 186 ? 5.305 -16.746 13.766 1.00 92.69 186 LYS A O 1
ATOM 1424 N N . GLU A 1 187 ? 7.267 -15.758 13.428 1.00 90.56 187 GLU A N 1
ATOM 1425 C CA . GLU A 1 187 ? 7.709 -15.912 14.821 1.00 90.56 187 GLU A CA 1
ATOM 1426 C C . GLU A 1 187 ? 6.895 -15.059 15.808 1.00 90.56 187 GLU A C 1
ATOM 1428 O O . GLU A 1 187 ? 6.868 -15.349 16.999 1.00 90.56 187 GLU A O 1
ATOM 1433 N N . TYR A 1 188 ? 6.187 -14.041 15.307 1.00 89.69 188 TYR A N 1
ATOM 1434 C CA . TYR A 1 188 ? 5.338 -13.158 16.106 1.00 89.69 188 TYR A CA 1
ATOM 1435 C C . TYR A 1 188 ? 3.856 -13.562 16.082 1.00 89.69 188 TYR A C 1
ATOM 1437 O O . TYR A 1 188 ? 3.028 -12.861 16.661 1.00 89.69 188 TYR A O 1
ATOM 1445 N N . THR A 1 189 ? 3.489 -14.651 15.396 1.00 83.44 189 THR A N 1
ATOM 1446 C CA . THR A 1 189 ? 2.125 -15.204 15.419 1.00 83.44 189 THR A CA 1
ATOM 1447 C C . THR A 1 189 ? 2.011 -16.193 16.576 1.00 83.44 189 THR A C 1
ATOM 1449 O O . THR A 1 189 ? 2.164 -17.399 16.392 1.00 83.44 189 THR A O 1
ATOM 1452 N N . SER A 1 190 ? 1.858 -15.661 17.785 1.00 62.41 190 SER A N 1
ATOM 1453 C CA . SER A 1 190 ? 1.638 -16.426 19.018 1.00 62.41 190 SER A CA 1
ATOM 1454 C C . SER A 1 190 ? 0.155 -16.634 19.299 1.00 62.41 190 SER A C 1
ATOM 1456 O O . SER A 1 190 ? -0.602 -15.651 19.138 1.00 62.41 190 SER A O 1
#

InterPro domains:
  IPR002477 Peptidoglycan binding-like [PF01471] (33-74)
  IPR036365 PGBD-like superfamily [SSF47090] (21-79)
  IPR036366 PGBD superfamily [G3DSA:1.10.101.10] (23-89)

Organism: NCBI:txid41880

Sequence (190 aa):
MDKVVRRSSSRRPPADGEACYFPRDLSRGAFGGDVFCLQHFLKRQGALNEAPSGYFGEKTEKAVEKWQSREGILPSNGILAWTSRTRYAKVNGLPQPRPGVAAGASTSDGKERTCIDVCSEHSGVQDCQTRCVRNDGERLHACREACQVTFSTACDRAYPASAPGGAKNYRDCLAHLTRSCHETCKEYTS

Secondary structure (DSSP, 8-state):
-----------PPPPTT-----SS-B-TT-BSHHHHHHHHHHHHTTS--SPP-SB--HHHHHHHHHHHHHHT-SS-SS-B-HHHHHHHHHHTTPPPPPTT--TT------S--EEEEEEEEETTEEEEEEEEESSGGGHHHHHHHHHHHHHHHHHHHHS-TTSTTHHHHHHHHHTTHHHHHHHHTGGG--

Solvent-accessible surface area (backbone atoms only — not comparable to full-atom values): 10869 Å² total; per-residue (Å²): 138,84,81,79,76,78,74,77,77,79,73,70,50,61,57,93,54,66,63,72,53,69,95,62,71,44,41,77,76,38,67,38,40,48,42,24,39,48,39,50,50,32,32,76,69,72,44,33,93,69,80,60,60,21,60,28,43,72,64,52,27,56,15,41,19,53,47,24,56,74,70,70,41,79,80,54,74,23,52,42,34,71,68,50,46,38,51,52,18,61,72,47,78,43,82,61,75,68,87,90,58,62,99,79,65,79,70,90,60,95,63,80,58,58,68,45,79,28,70,22,73,36,96,93,31,73,26,70,36,78,44,71,33,84,50,78,89,45,45,38,60,47,36,38,42,32,25,42,52,17,38,33,51,10,27,40,71,68,22,37,71,90,43,91,62,8,61,57,51,25,35,60,48,56,72,46,47,47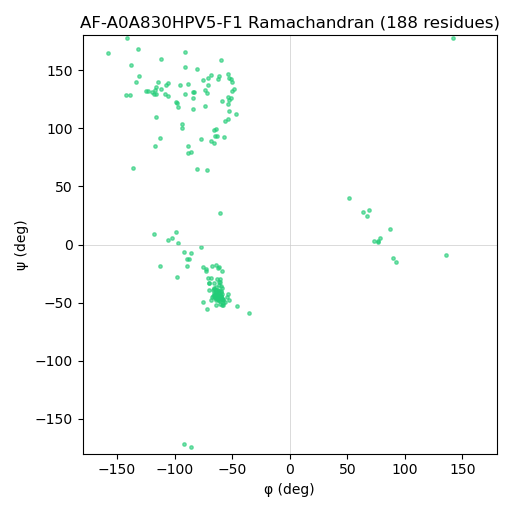,62,52,31,41,64,74,34,46,90,52,71,122

Radius of gyration: 17.57 Å; Cα contacts (8 Å, |Δi|>4): 275; chains: 1; bounding box: 65×31×49 Å